Protein AF-A0A662AKB3-F1 (afdb_monomer)

Solvent-accessible surface area (backbone atoms only — not comparable to full-atom values): 11424 Å² total; per-residue (Å²): 111,86,68,54,75,65,57,38,55,78,66,27,50,46,69,86,49,99,86,58,85,18,56,45,68,77,66,63,81,57,60,34,70,68,51,46,52,51,52,52,45,40,73,65,49,49,84,73,51,69,66,62,46,50,43,51,50,48,38,53,50,51,44,63,79,41,45,87,62,63,67,73,83,60,51,44,70,61,51,53,47,42,49,58,39,69,72,48,91,72,77,80,89,70,58,96,44,73,67,52,39,51,52,48,56,54,52,50,63,72,75,35,65,68,57,52,49,48,52,54,51,23,41,47,48,49,51,50,50,54,48,38,51,53,52,49,51,69,69,53,71,60,96,79,65,40,68,64,54,45,57,53,52,50,53,52,48,57,55,53,64,38,65,68,50,44,54,58,62,66,53,90,50,77,90,72,60,51,72,69,57,45,56,52,51,42,50,54,49,50,77,74,74,108

Sequence (194 aa):
MKIDLQTIKELELQKNDMHSMSIFEMMDLTSTPGGKHKLKTLFRKPLQDINTIRETQKAVKFMQENIHQWELPIDSKLTDHLDVYYFSDSNPSIGKNVFARFIESVSYRFIYKDFRSTFLNGTKHVIRFLKLIDKFRKQIFNDGFPELLNGYFLKIDEIHSILELTQALKVKSITKIGNVELLRFDKVFRDTHK

Foldseek 3Di:
DAADPVNCVVQQCDPPDPPDDRPLNVPPPDQEPVSSVVVNVCSRPPDDDPVVVVLVVVQVVVCVVVVVLPDQPDGHVLRVLLVLLVPPPDQLPADPDPVSNVVSVVVCVPPCPPVLCSLLVNLLSVLVNLLSVVVSCVSPDDPPRRPVVVVVVVVNVVVCPPPLSVVSNPDPDSVPDDSSNSVVSSNCCVVPPD

Radius of gyration: 21.09 Å; Cα contacts (8 Å, |Δi|>4): 128; chains: 1; bounding box: 42×44×59 Å

pLDDT: mean 80.74, std 13.09, range [42.75, 97.06]

Structure (mmCIF, N/CA/C/O backbone):
data_AF-A0A662AKB3-F1
#
_entry.id   AF-A0A662AKB3-F1
#
loop_
_atom_site.group_PDB
_atom_site.id
_atom_site.type_symbol
_atom_site.label_atom_id
_atom_site.label_alt_id
_atom_site.label_comp_id
_atom_site.label_asym_id
_atom_site.label_entity_id
_atom_site.label_seq_id
_atom_site.pdbx_PDB_ins_code
_atom_site.Cartn_x
_atom_site.Cartn_y
_atom_site.Cartn_z
_atom_site.occupancy
_atom_site.B_iso_or_equiv
_atom_site.auth_seq_id
_atom_site.auth_comp_id
_atom_site.auth_asym_id
_atom_site.auth_atom_id
_atom_site.pdbx_PDB_model_num
ATOM 1 N N . MET A 1 1 ? -22.538 8.883 13.645 1.00 69.94 1 MET A N 1
ATOM 2 C CA . MET A 1 1 ? -21.908 9.902 14.510 1.00 69.94 1 MET A CA 1
ATOM 3 C C . MET A 1 1 ? -21.358 11.039 13.654 1.00 69.94 1 MET A C 1
ATOM 5 O O . MET A 1 1 ? -20.532 10.784 12.782 1.00 69.94 1 MET A O 1
ATOM 9 N N . LYS A 1 2 ? -21.861 12.264 13.838 1.00 73.88 2 LYS A N 1
ATOM 10 C CA . LYS A 1 2 ? -21.241 13.493 13.317 1.00 73.88 2 LYS A CA 1
ATOM 11 C C . LYS A 1 2 ? -20.545 14.164 14.499 1.00 73.88 2 LYS A C 1
ATOM 13 O O . LYS A 1 2 ? -21.160 14.256 15.552 1.00 73.88 2 LYS A O 1
ATOM 18 N N . ILE A 1 3 ? -19.292 14.566 14.323 1.00 81.69 3 ILE A N 1
ATOM 19 C CA . ILE A 1 3 ? -18.516 15.281 15.338 1.00 81.69 3 ILE A CA 1
ATOM 20 C C . ILE A 1 3 ? -18.375 16.719 14.847 1.00 81.69 3 ILE A C 1
ATOM 22 O O . ILE A 1 3 ? -17.900 16.938 13.730 1.00 81.69 3 ILE A O 1
ATOM 26 N N . ASP A 1 4 ? -18.841 17.684 15.631 1.00 85.56 4 ASP A N 1
ATOM 27 C CA . ASP A 1 4 ? -18.674 19.104 15.330 1.00 85.56 4 ASP A CA 1
ATOM 28 C C . ASP A 1 4 ? -17.281 19.619 15.753 1.00 85.56 4 ASP A C 1
ATOM 30 O O . ASP A 1 4 ? -16.493 18.928 16.404 1.00 85.56 4 ASP A O 1
ATOM 34 N N . LEU A 1 5 ? -16.955 20.848 15.348 1.00 82.88 5 LEU A N 1
ATOM 35 C CA . LEU A 1 5 ? -15.648 21.456 15.615 1.00 82.88 5 LEU A CA 1
ATOM 36 C C . LEU A 1 5 ? -15.394 21.726 17.102 1.00 82.88 5 LEU A C 1
ATOM 38 O O . LEU A 1 5 ? -14.235 21.707 17.512 1.00 82.88 5 LEU A O 1
ATOM 42 N N . GLN A 1 6 ? -16.437 21.987 17.891 1.00 86.81 6 GLN A N 1
ATOM 43 C CA . GLN A 1 6 ? -16.312 22.194 19.330 1.00 86.81 6 GLN A CA 1
ATOM 44 C C . GLN A 1 6 ? -15.949 20.869 20.005 1.00 86.81 6 GLN A C 1
ATOM 46 O O . GLN A 1 6 ? -14.941 20.815 20.700 1.00 86.81 6 GLN A O 1
ATOM 51 N N . THR A 1 7 ? -16.644 19.779 19.673 1.00 85.50 7 THR A N 1
ATOM 52 C CA . THR A 1 7 ? -16.323 18.438 20.181 1.00 85.50 7 THR A CA 1
ATOM 53 C C . THR A 1 7 ? -14.891 18.009 19.817 1.00 85.50 7 THR A C 1
ATOM 55 O O . THR A 1 7 ? -14.182 17.442 20.644 1.00 85.50 7 THR A O 1
ATOM 58 N N . ILE A 1 8 ? -14.416 18.304 18.596 1.00 82.56 8 ILE A N 1
ATOM 59 C CA . ILE A 1 8 ? -13.021 18.016 18.190 1.00 82.56 8 ILE A CA 1
ATOM 60 C C . ILE A 1 8 ? -12.012 18.743 19.082 1.00 82.56 8 ILE A C 1
ATOM 62 O O . ILE A 1 8 ? -10.969 18.168 19.404 1.00 82.56 8 ILE A O 1
ATOM 66 N N . LYS A 1 9 ? -12.306 19.998 19.441 1.00 83.31 9 LYS A N 1
ATOM 67 C CA . LYS A 1 9 ? -11.431 20.815 20.281 1.00 83.31 9 LYS A CA 1
ATOM 68 C C . LYS A 1 9 ? -11.456 20.343 21.729 1.00 83.31 9 LYS A C 1
ATOM 70 O O . LYS A 1 9 ? -10.392 20.114 22.285 1.00 83.31 9 LYS A O 1
ATOM 75 N N . GLU A 1 10 ? -12.643 20.165 22.302 1.00 85.44 10 GLU A N 1
ATOM 76 C CA . GLU A 1 10 ? -12.830 19.776 23.706 1.00 85.44 10 GLU A CA 1
ATOM 77 C C . GLU A 1 10 ? -12.244 18.396 24.021 1.00 85.44 10 GLU A C 1
ATOM 79 O O . GLU A 1 10 ? -11.693 18.195 25.095 1.00 85.44 10 GLU A O 1
ATOM 84 N N . LEU A 1 11 ? -12.318 17.456 23.075 1.00 85.50 11 LEU A N 1
ATOM 85 C CA . LEU A 1 11 ? -11.730 16.122 23.220 1.00 85.50 11 LEU A CA 1
ATOM 86 C C . LEU A 1 11 ? -10.259 16.048 22.780 1.00 85.50 11 LEU A C 1
ATOM 88 O O . LEU A 1 11 ? -9.714 14.950 22.700 1.00 85.50 11 LEU A O 1
ATOM 92 N N . GLU A 1 12 ? -9.641 17.177 22.414 1.00 85.81 12 GLU A N 1
ATOM 93 C CA . GLU A 1 12 ? -8.250 17.253 21.939 1.00 85.81 12 GLU A CA 1
ATOM 94 C C . GLU A 1 12 ? -7.922 16.216 20.844 1.00 85.81 12 GLU A C 1
ATOM 96 O O . GLU A 1 12 ? -6.815 15.675 20.746 1.00 85.81 12 GLU A O 1
ATOM 101 N N . LEU A 1 13 ? -8.902 15.926 19.974 1.00 82.31 13 LEU A N 1
ATOM 102 C CA . LEU A 1 13 ? -8.745 14.945 18.893 1.00 82.31 13 LEU A CA 1
ATOM 103 C C . LEU A 1 13 ? -7.737 15.419 17.846 1.00 82.31 13 LEU A C 1
ATOM 105 O O . LEU A 1 13 ? -7.177 14.614 17.105 1.00 82.31 13 LEU A O 1
ATOM 109 N N . GLN A 1 14 ? -7.537 16.729 17.742 1.00 80.50 14 GLN A N 1
ATOM 110 C CA . GLN A 1 14 ? -6.511 17.358 16.925 1.00 80.50 14 GLN A CA 1
ATOM 111 C C . GLN A 1 14 ? -5.799 18.412 17.762 1.00 80.50 14 GLN A C 1
ATOM 113 O O . GLN A 1 14 ? -6.357 18.949 18.715 1.00 80.50 14 GLN A O 1
ATOM 118 N N . LYS A 1 15 ? -4.557 18.702 17.383 1.00 76.56 15 LYS A N 1
ATOM 119 C CA . LYS A 1 15 ? -3.741 19.702 18.056 1.00 76.56 15 LYS A CA 1
ATOM 120 C C . LYS A 1 15 ? -4.411 21.074 17.986 1.00 76.56 15 LYS A C 1
ATOM 122 O O . LYS A 1 15 ? -4.642 21.587 16.890 1.00 76.56 15 LYS A O 1
ATOM 127 N N . ASN A 1 16 ? -4.714 21.633 19.154 1.00 69.81 16 ASN A N 1
ATOM 128 C CA . ASN A 1 16 ? -5.323 22.955 19.288 1.00 69.81 16 ASN A CA 1
ATOM 129 C C . ASN A 1 16 ? -4.267 24.043 19.532 1.00 69.81 16 ASN A C 1
ATOM 131 O O . ASN A 1 16 ? -4.410 25.131 18.985 1.00 69.81 16 ASN A O 1
ATOM 135 N N . ASP A 1 17 ? -3.181 23.716 20.246 1.00 73.62 17 ASP A N 1
ATOM 136 C CA . ASP A 1 17 ? -2.098 24.640 20.602 1.00 73.62 17 ASP A CA 1
ATOM 137 C C . ASP A 1 17 ? -0.723 24.054 20.254 1.00 73.62 17 ASP A C 1
ATOM 139 O O . ASP A 1 17 ? -0.544 22.839 20.217 1.00 73.62 17 ASP A O 1
ATOM 143 N N . MET A 1 18 ? 0.294 24.897 20.022 1.00 66.31 18 MET A N 1
ATOM 144 C CA . MET A 1 18 ? 1.639 24.428 19.630 1.00 66.31 18 MET A CA 1
ATOM 145 C C . MET A 1 18 ? 2.299 23.494 20.660 1.00 66.31 18 MET A C 1
ATOM 147 O O . MET A 1 18 ? 3.129 22.666 20.271 1.00 66.31 18 MET A O 1
ATOM 151 N N . HIS A 1 19 ? 1.909 23.587 21.934 1.00 70.19 19 HIS A N 1
ATOM 152 C CA . HIS A 1 19 ? 2.547 22.886 23.051 1.00 70.19 19 HIS A CA 1
ATOM 153 C C . HIS A 1 19 ? 1.760 21.688 23.604 1.00 70.19 19 HIS A C 1
ATOM 155 O O . HIS A 1 19 ? 2.333 20.928 24.381 1.00 70.19 19 HIS A O 1
ATOM 161 N N . SER A 1 20 ? 0.498 21.480 23.211 1.00 75.56 20 SER A N 1
ATOM 162 C CA . SER A 1 20 ? -0.288 20.322 23.656 1.00 75.56 20 SER A CA 1
ATOM 163 C C . SER A 1 20 ? -0.136 19.134 22.702 1.00 75.56 20 SER A C 1
ATOM 165 O O . SER A 1 20 ? 0.020 19.302 21.489 1.00 75.56 20 SER A O 1
ATOM 167 N N . MET A 1 21 ? -0.134 17.924 23.269 1.00 81.19 21 MET A N 1
ATOM 168 C CA . MET A 1 21 ? -0.137 16.666 22.524 1.00 81.19 21 MET A CA 1
ATOM 169 C C . MET A 1 21 ? -1.584 16.211 22.353 1.00 81.19 21 MET A C 1
ATOM 171 O O . MET A 1 21 ? -2.292 16.027 23.335 1.00 81.19 21 MET A O 1
ATOM 175 N N . SER A 1 22 ? -2.019 16.031 21.111 1.00 88.44 22 SER A N 1
ATOM 176 C CA . SER A 1 22 ? -3.378 15.563 20.811 1.00 88.44 22 SER A CA 1
ATOM 177 C C . SER A 1 22 ? -3.510 14.041 20.904 1.00 88.44 22 SER A C 1
ATOM 179 O O . SER A 1 22 ? -2.535 13.311 20.707 1.00 88.44 22 SER A O 1
ATOM 181 N N . ILE A 1 23 ? -4.738 13.539 21.089 1.00 89.12 23 ILE A N 1
ATOM 182 C CA . ILE A 1 23 ? -5.021 12.089 21.056 1.00 89.12 23 ILE A CA 1
ATOM 183 C C . ILE A 1 23 ? -4.566 11.486 19.722 1.00 89.12 23 ILE A C 1
ATOM 185 O O . ILE A 1 23 ? -4.020 10.385 19.677 1.00 89.12 23 ILE A O 1
ATOM 189 N N . PHE A 1 24 ? -4.751 12.215 18.619 1.00 91.06 24 PHE A N 1
ATOM 190 C CA . PHE A 1 24 ? -4.273 11.769 17.315 1.00 91.06 24 PHE A CA 1
ATOM 191 C C . PHE A 1 24 ? -2.752 11.580 17.283 1.00 91.06 24 PHE A C 1
ATOM 193 O O . PHE A 1 24 ? -2.293 10.568 16.769 1.00 91.06 24 PHE A O 1
ATOM 200 N N . GLU A 1 25 ? -1.970 12.510 17.838 1.00 89.50 25 GLU A N 1
ATOM 201 C CA . GLU A 1 25 ? -0.504 12.386 17.881 1.00 89.50 25 GLU A CA 1
ATOM 202 C C . GLU A 1 25 ? -0.042 11.220 18.758 1.00 89.50 25 GLU A C 1
ATOM 204 O O . GLU A 1 25 ? 0.941 10.572 18.418 1.00 89.50 25 GLU A O 1
ATOM 209 N N . MET A 1 26 ? -0.765 10.912 19.838 1.00 90.12 26 MET A N 1
ATOM 210 C CA . MET A 1 26 ? -0.488 9.730 20.662 1.00 90.12 26 MET A CA 1
ATOM 211 C C . MET A 1 26 ? -0.776 8.412 19.931 1.00 90.12 26 MET A C 1
ATOM 213 O O . MET A 1 26 ? -0.095 7.418 20.169 1.00 90.12 26 MET A O 1
ATOM 217 N N . MET A 1 27 ? -1.799 8.385 19.071 1.00 91.44 27 MET A N 1
ATOM 218 C CA . MET A 1 27 ? -2.257 7.158 18.405 1.00 91.44 27 MET A CA 1
ATOM 219 C C . MET A 1 27 ? -1.679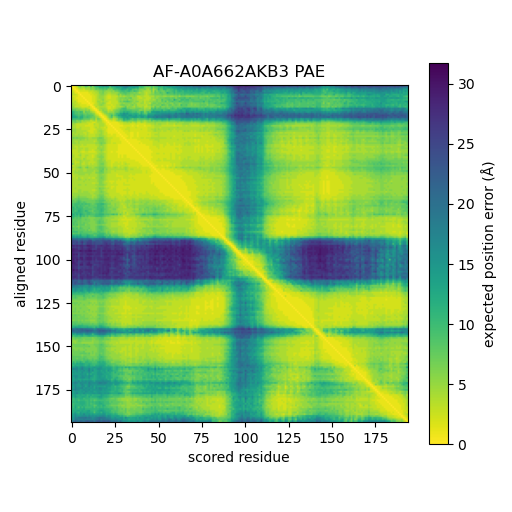 6.952 16.998 1.00 91.44 27 MET A C 1
ATOM 221 O O . MET A 1 27 ? -1.769 5.851 16.454 1.00 91.44 27 MET A O 1
ATOM 225 N N . ASP A 1 28 ? -1.113 7.985 16.375 1.00 92.00 28 ASP A N 1
ATOM 226 C CA . ASP A 1 28 ? -0.551 7.898 15.028 1.00 92.00 28 ASP A CA 1
ATOM 227 C C . ASP A 1 28 ? 0.812 7.194 15.022 1.00 92.00 28 ASP A C 1
ATOM 229 O O . ASP A 1 28 ? 1.867 7.817 15.109 1.00 92.00 28 ASP A O 1
ATOM 233 N N . LEU A 1 29 ? 0.767 5.872 14.860 1.00 90.06 29 LEU A N 1
ATOM 234 C CA . LEU A 1 29 ? 1.932 5.008 14.645 1.00 90.06 29 LEU A CA 1
ATOM 235 C C . LEU A 1 29 ? 2.045 4.549 13.182 1.00 90.06 29 LEU A C 1
ATOM 237 O O . LEU A 1 29 ? 2.583 3.482 12.888 1.00 90.06 29 LEU A O 1
ATOM 241 N N . THR A 1 30 ? 1.474 5.309 12.245 1.00 89.44 30 THR A N 1
ATOM 242 C CA . THR A 1 30 ? 1.416 4.894 10.840 1.00 89.44 30 THR A CA 1
ATOM 243 C C . THR A 1 30 ? 2.761 5.076 10.129 1.00 89.44 30 THR A C 1
ATOM 245 O O . THR A 1 30 ? 3.460 6.068 10.316 1.00 89.44 30 THR A O 1
ATOM 248 N N . SER A 1 31 ? 3.126 4.125 9.263 1.00 86.56 31 SER A N 1
ATOM 249 C CA . SER A 1 31 ? 4.410 4.149 8.535 1.00 86.56 31 SER A CA 1
ATOM 250 C C . SER A 1 31 ? 4.394 5.009 7.266 1.00 86.56 31 SER A C 1
ATOM 252 O O . SER A 1 31 ? 5.446 5.256 6.681 1.00 86.56 31 SER A O 1
ATOM 254 N N . THR A 1 32 ? 3.212 5.439 6.804 1.00 86.12 32 THR A N 1
ATOM 255 C CA . THR A 1 32 ? 3.044 6.139 5.520 1.00 86.12 32 THR A CA 1
ATOM 256 C C . THR A 1 32 ? 2.148 7.377 5.652 1.00 86.12 32 THR A C 1
ATOM 258 O O . THR A 1 32 ? 1.184 7.354 6.427 1.00 86.12 32 THR 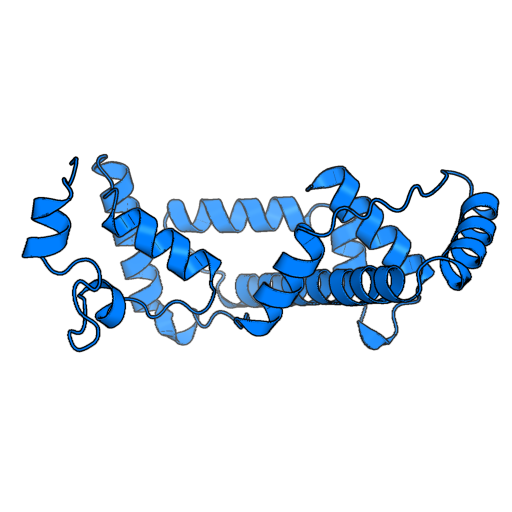A O 1
ATOM 261 N N . PRO A 1 33 ? 2.381 8.442 4.856 1.00 83.75 33 PRO A N 1
ATOM 262 C CA . PRO A 1 33 ? 1.516 9.627 4.832 1.00 83.75 33 PRO A CA 1
ATOM 263 C C . PRO A 1 33 ? 0.052 9.300 4.500 1.00 83.75 33 PRO A C 1
ATOM 265 O O . PRO A 1 33 ? -0.869 9.855 5.106 1.00 83.75 33 PRO A O 1
ATOM 268 N N . GLY A 1 34 ? -0.177 8.354 3.583 1.00 84.12 34 GLY A N 1
ATOM 269 C CA . GLY A 1 34 ? -1.515 7.864 3.245 1.00 84.12 34 GLY A CA 1
ATOM 270 C C . GLY A 1 34 ? -2.210 7.174 4.424 1.00 84.12 34 GLY A C 1
ATOM 271 O O . GLY A 1 34 ? -3.388 7.433 4.682 1.00 84.12 34 GLY A O 1
ATOM 272 N N . GLY A 1 35 ? -1.476 6.361 5.193 1.00 89.06 35 GLY A N 1
ATOM 273 C CA . GLY A 1 35 ? -1.965 5.746 6.430 1.00 89.06 35 GLY A CA 1
ATOM 274 C C . GLY A 1 35 ? -2.372 6.794 7.467 1.00 89.06 35 GLY A C 1
ATOM 275 O O . GLY A 1 35 ? -3.503 6.769 7.957 1.00 89.06 35 GLY A O 1
ATOM 276 N N . LYS A 1 36 ? -1.501 7.780 7.710 1.00 90.00 36 LYS A N 1
ATOM 277 C CA . LYS A 1 36 ? -1.766 8.927 8.592 1.00 90.00 36 LYS A CA 1
ATOM 278 C C . LYS A 1 36 ? -3.027 9.683 8.181 1.00 90.00 36 LYS A C 1
ATOM 280 O O . LYS A 1 36 ? -3.890 9.981 9.008 1.00 90.00 36 LYS A O 1
ATOM 285 N N . HIS A 1 37 ? -3.167 9.978 6.888 1.00 89.06 37 HIS A N 1
ATOM 286 C CA . HIS A 1 37 ? -4.342 10.660 6.346 1.00 89.06 37 HIS A CA 1
ATOM 287 C C . HIS A 1 37 ? -5.627 9.839 6.537 1.00 89.06 37 HIS A C 1
ATOM 289 O O . HIS A 1 37 ? -6.670 10.384 6.922 1.00 89.06 37 HIS A O 1
ATOM 295 N N . LYS A 1 38 ? -5.559 8.520 6.314 1.00 91.12 38 LYS A N 1
ATOM 296 C CA . LYS A 1 38 ? -6.694 7.615 6.519 1.00 91.12 38 LYS A CA 1
ATOM 297 C C . LYS A 1 38 ? -7.101 7.548 7.991 1.00 91.12 38 LYS A C 1
ATOM 299 O O . LYS A 1 38 ? -8.291 7.669 8.281 1.00 91.12 38 LYS A O 1
ATOM 304 N N . LEU A 1 39 ? -6.139 7.436 8.907 1.00 93.31 39 LEU A N 1
ATOM 305 C CA . LEU A 1 39 ? -6.384 7.456 10.351 1.00 93.31 39 LEU A CA 1
ATOM 306 C C . LEU A 1 39 ? -7.016 8.782 10.788 1.00 93.31 39 LEU A C 1
ATOM 308 O O . LEU A 1 39 ? -8.038 8.792 11.468 1.00 93.31 39 LEU A O 1
ATOM 312 N N . LYS A 1 40 ? -6.485 9.912 10.312 1.00 91.00 40 LYS A N 1
ATOM 313 C CA . LYS A 1 40 ? -7.047 11.241 10.597 1.00 91.00 40 LYS A CA 1
ATOM 314 C C . LYS A 1 40 ? -8.491 11.364 10.111 1.00 91.00 40 LYS A C 1
ATOM 316 O O . LYS A 1 40 ? -9.336 11.954 10.784 1.00 91.00 40 LYS A O 1
ATOM 321 N N . THR A 1 41 ? -8.788 10.789 8.949 1.00 91.06 41 THR A N 1
ATOM 322 C CA . THR A 1 41 ? -10.152 10.718 8.416 1.00 91.06 41 THR A CA 1
ATOM 323 C C . THR A 1 41 ? -11.069 9.882 9.308 1.00 91.06 41 THR A C 1
ATOM 325 O O . THR A 1 41 ? -12.198 10.303 9.541 1.00 91.06 41 THR A O 1
ATOM 328 N N . LEU A 1 42 ? -10.596 8.758 9.860 1.00 91.69 42 LEU A N 1
ATOM 329 C CA . LEU A 1 42 ? -11.370 7.937 10.804 1.00 91.69 42 LEU A CA 1
ATOM 330 C C . LEU A 1 42 ? -11.692 8.682 12.106 1.00 91.69 42 LEU A C 1
ATOM 332 O O . LEU A 1 42 ? -12.815 8.588 12.587 1.00 91.69 42 LEU A O 1
ATOM 336 N N . PHE A 1 43 ? -10.760 9.479 12.635 1.00 89.50 43 PHE A N 1
ATOM 337 C CA . PHE A 1 43 ? -11.020 10.339 13.798 1.00 89.50 43 PHE A CA 1
ATOM 338 C C . PHE A 1 43 ? -12.070 11.416 13.511 1.00 89.50 43 PHE A C 1
ATOM 340 O O . PHE A 1 43 ? -12.916 11.710 14.349 1.00 89.50 43 PHE A O 1
ATOM 347 N N . ARG A 1 44 ? -12.025 12.019 12.317 1.00 87.00 44 ARG A N 1
ATOM 348 C CA . ARG A 1 44 ? -12.977 13.065 11.903 1.00 87.00 44 ARG A CA 1
ATOM 349 C C . ARG A 1 44 ? -14.353 12.505 11.561 1.00 87.00 44 ARG A C 1
ATOM 351 O O . ARG A 1 44 ? -15.367 13.165 11.775 1.00 87.00 44 ARG A O 1
ATOM 358 N N . LYS A 1 45 ? -14.385 11.307 10.987 1.00 90.12 45 LYS A N 1
ATOM 359 C CA . LYS A 1 45 ? -15.594 10.621 10.544 1.00 90.12 45 LYS A CA 1
ATOM 360 C C . LYS A 1 45 ? -15.533 9.162 11.003 1.00 90.12 45 LYS A C 1
ATOM 362 O O . LYS A 1 45 ? -15.169 8.294 10.205 1.00 90.12 45 LYS A O 1
ATOM 367 N N . PRO A 1 46 ? -15.905 8.893 12.268 1.00 91.00 46 PRO A N 1
ATOM 368 C CA . PRO A 1 46 ? -15.947 7.535 12.784 1.00 91.00 46 PRO A CA 1
ATOM 369 C C . PRO A 1 46 ? -16.882 6.652 11.962 1.00 91.00 46 PRO A C 1
ATOM 371 O O . PRO A 1 46 ? -17.870 7.121 11.381 1.00 91.00 46 PRO A O 1
ATOM 374 N N . LEU A 1 47 ? -16.575 5.357 11.947 1.00 93.75 47 LEU A N 1
ATOM 375 C CA . LEU A 1 47 ? -17.436 4.343 11.352 1.00 93.75 47 LEU A CA 1
ATOM 376 C C . LEU A 1 47 ? -18.818 4.386 12.020 1.00 93.75 47 LEU A C 1
ATOM 378 O O . LEU A 1 47 ? -18.930 4.586 13.228 1.00 93.75 47 LEU A O 1
ATOM 382 N N . GLN A 1 48 ? -19.873 4.244 11.220 1.00 92.94 48 GLN A N 1
ATOM 383 C CA . GLN A 1 48 ? -21.259 4.345 11.700 1.00 92.94 48 GLN A CA 1
ATOM 384 C C . GLN A 1 48 ? -22.008 3.016 11.637 1.00 92.94 48 GLN A C 1
ATOM 386 O O . GLN A 1 48 ? -22.989 2.838 12.350 1.00 92.94 48 GLN A O 1
ATOM 391 N N . ASP A 1 49 ? -21.547 2.102 10.788 1.00 95.19 49 ASP A N 1
ATOM 392 C CA . ASP A 1 49 ? -22.143 0.789 10.607 1.00 95.19 49 ASP A CA 1
ATOM 393 C C . ASP A 1 49 ? -21.490 -0.237 11.544 1.00 95.19 49 ASP A C 1
ATOM 395 O O . ASP A 1 49 ? -20.263 -0.361 11.599 1.00 95.19 49 ASP A O 1
ATOM 399 N N . ILE A 1 50 ? -22.321 -0.984 12.271 1.00 95.88 50 ILE A N 1
ATOM 400 C CA . ILE A 1 50 ? -21.867 -1.942 13.282 1.00 95.88 50 ILE A CA 1
ATOM 401 C C . ILE A 1 50 ? -21.085 -3.105 12.671 1.00 95.88 50 ILE A C 1
ATOM 403 O O . ILE A 1 50 ? -20.125 -3.577 13.280 1.00 95.88 50 ILE A O 1
ATOM 407 N N . ASN A 1 51 ? -21.451 -3.549 11.468 1.00 95.75 51 ASN A N 1
ATOM 408 C CA . ASN A 1 51 ? -20.751 -4.644 10.804 1.00 95.75 51 ASN A CA 1
ATOM 409 C C . ASN A 1 51 ? -19.347 -4.192 10.395 1.00 95.75 51 ASN A C 1
ATOM 411 O O . ASN A 1 51 ? -18.368 -4.855 10.720 1.00 95.75 51 ASN A O 1
ATOM 415 N N . THR A 1 52 ? -19.232 -2.996 9.818 1.00 94.69 52 THR A N 1
ATOM 416 C CA . THR A 1 52 ? -17.949 -2.379 9.458 1.00 94.69 52 THR A CA 1
ATOM 417 C C . THR A 1 52 ? -17.048 -2.176 10.681 1.00 94.69 52 THR A C 1
ATOM 419 O O . THR A 1 52 ? -15.842 -2.426 10.615 1.00 94.69 52 THR A O 1
ATOM 422 N N . ILE A 1 53 ? -17.614 -1.751 11.819 1.00 95.94 53 ILE A N 1
ATOM 423 C CA . ILE A 1 53 ? -16.875 -1.625 13.086 1.00 95.94 53 ILE A CA 1
ATOM 424 C C . ILE A 1 53 ? -16.347 -2.991 13.533 1.00 95.94 53 ILE A C 1
ATOM 426 O O . ILE A 1 53 ? -15.157 -3.118 13.816 1.00 95.94 53 ILE A O 1
ATOM 430 N N . ARG A 1 54 ? -17.208 -4.015 13.562 1.00 97.06 54 ARG A N 1
ATOM 431 C CA . ARG A 1 54 ? -16.835 -5.372 13.985 1.00 97.06 54 ARG A CA 1
ATOM 432 C C . ARG A 1 54 ? -15.764 -5.978 13.085 1.00 97.06 54 ARG A C 1
ATOM 434 O O . ARG A 1 54 ? -14.804 -6.539 13.602 1.00 97.06 54 ARG A O 1
ATOM 441 N N . GLU A 1 55 ? -15.877 -5.825 11.769 1.00 95.69 55 GLU A N 1
ATOM 442 C CA . GLU A 1 55 ? -14.858 -6.309 10.829 1.00 95.69 55 GLU A CA 1
ATOM 443 C C . GLU A 1 55 ? -13.524 -5.575 10.997 1.00 95.69 55 GLU A C 1
ATOM 445 O O . GLU A 1 55 ? -12.464 -6.201 10.994 1.00 95.69 55 GLU A O 1
ATOM 450 N N . THR A 1 56 ? -13.555 -4.264 11.253 1.00 95.75 56 THR A N 1
ATOM 451 C CA . THR A 1 56 ? -12.339 -3.499 11.570 1.00 95.75 56 THR A CA 1
ATOM 452 C C . THR A 1 56 ? -11.700 -3.985 12.874 1.00 95.75 56 THR A C 1
ATOM 454 O O . THR A 1 56 ? -10.489 -4.183 12.926 1.00 95.75 56 THR A O 1
ATOM 457 N N . GLN A 1 57 ? -12.494 -4.233 13.920 1.00 96.31 57 GLN A N 1
ATOM 458 C CA . GLN A 1 57 ? -12.002 -4.762 15.197 1.00 96.31 57 GLN A CA 1
ATOM 459 C C . GLN A 1 57 ? -11.397 -6.161 15.045 1.00 96.31 57 GLN A C 1
ATOM 461 O O . GLN A 1 57 ? -10.327 -6.417 15.593 1.00 96.31 57 GLN A O 1
ATOM 466 N N . LYS A 1 58 ? -12.040 -7.049 14.275 1.00 96.19 58 LYS A N 1
ATOM 467 C CA . LYS A 1 58 ? -11.492 -8.373 13.948 1.00 96.19 58 LYS A CA 1
ATOM 468 C C . LYS A 1 58 ? -10.160 -8.256 13.213 1.00 96.19 58 LYS A C 1
ATOM 470 O O . LYS A 1 58 ? -9.214 -8.939 13.585 1.00 96.19 58 LYS A O 1
ATOM 475 N N . ALA A 1 59 ? -10.069 -7.371 12.219 1.00 94.81 59 ALA A N 1
ATOM 476 C CA . ALA A 1 59 ? -8.832 -7.113 11.489 1.00 94.81 59 ALA A CA 1
ATOM 477 C C . ALA A 1 59 ? -7.708 -6.628 12.414 1.00 94.81 59 ALA A C 1
ATOM 479 O O . ALA A 1 59 ? -6.620 -7.192 12.388 1.00 94.81 59 ALA A O 1
ATOM 480 N N . VAL A 1 60 ? -7.974 -5.636 13.269 1.00 94.31 60 VAL A N 1
ATOM 481 C CA . VAL A 1 60 ? -6.982 -5.117 14.227 1.00 94.31 60 VAL A CA 1
ATOM 482 C C . VAL A 1 60 ? -6.547 -6.198 15.216 1.00 94.31 60 VAL A C 1
ATOM 484 O O . VAL A 1 60 ? -5.351 -6.371 15.436 1.00 94.31 60 VAL A O 1
ATOM 487 N N . LYS A 1 61 ? -7.494 -6.965 15.771 1.00 95.12 61 LYS A N 1
ATOM 488 C CA . LYS A 1 61 ? -7.191 -8.069 16.690 1.00 95.12 61 LYS A CA 1
ATOM 489 C C . LYS A 1 61 ? -6.312 -9.130 16.023 1.00 95.12 61 LYS A C 1
ATOM 491 O O . LYS A 1 61 ? -5.312 -9.536 16.600 1.00 95.12 61 LYS A O 1
ATOM 496 N N . PHE A 1 62 ? -6.635 -9.507 14.788 1.00 93.56 62 PHE A N 1
ATOM 497 C CA . PHE A 1 62 ? -5.836 -10.452 14.015 1.00 93.56 62 PHE A CA 1
ATOM 498 C C . PHE A 1 62 ? -4.407 -9.940 13.772 1.00 93.56 62 PHE A C 1
ATOM 500 O O . PHE A 1 62 ? -3.451 -10.690 13.957 1.00 93.56 62 PHE A O 1
ATOM 507 N N . MET A 1 63 ? -4.237 -8.661 13.408 1.00 92.00 63 MET A N 1
ATOM 508 C CA . MET A 1 63 ? -2.902 -8.059 13.268 1.00 92.00 63 MET A CA 1
ATOM 509 C C . MET A 1 63 ? -2.134 -8.068 14.589 1.00 92.00 63 MET A C 1
ATOM 511 O O . MET A 1 63 ? -0.939 -8.336 14.593 1.00 92.00 63 MET A O 1
ATOM 515 N N . GLN A 1 64 ? -2.807 -7.788 15.707 1.00 92.00 64 GLN A N 1
ATOM 516 C CA . GLN A 1 64 ? -2.191 -7.778 17.032 1.00 92.00 64 GLN A CA 1
ATOM 517 C C . GLN A 1 64 ? -1.717 -9.177 17.452 1.00 92.00 64 GLN A C 1
ATOM 519 O O . GLN A 1 64 ? -0.613 -9.318 17.969 1.00 92.00 64 GLN A O 1
ATOM 524 N N . GLU A 1 65 ? -2.520 -10.211 17.199 1.00 92.12 65 GLU A N 1
ATOM 525 C CA . GLU A 1 65 ? -2.168 -11.612 17.472 1.00 92.12 65 GLU A CA 1
ATOM 526 C C . GLU A 1 65 ? -1.006 -12.104 16.591 1.00 92.12 65 GLU A C 1
ATOM 528 O O . GLU A 1 65 ? -0.241 -12.972 17.004 1.00 92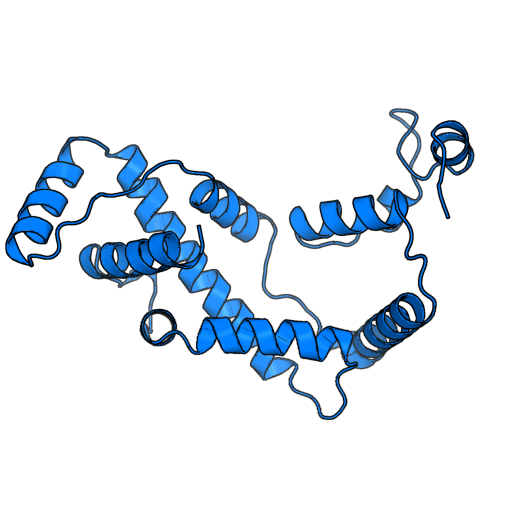.12 65 GLU A O 1
ATOM 533 N N . ASN A 1 66 ? -0.827 -11.506 15.409 1.00 90.44 66 ASN A N 1
ATOM 534 C CA . ASN A 1 66 ? 0.211 -11.856 14.436 1.00 90.44 66 ASN A CA 1
ATOM 535 C C . ASN A 1 66 ? 1.232 -10.721 14.226 1.00 90.44 66 ASN A C 1
ATOM 537 O O . ASN A 1 66 ? 1.811 -10.592 13.145 1.00 90.44 66 ASN A O 1
ATOM 541 N N . ILE A 1 67 ? 1.474 -9.890 15.247 1.00 88.69 67 ILE A N 1
ATOM 542 C CA . ILE A 1 67 ? 2.204 -8.618 15.097 1.00 88.69 67 ILE A CA 1
ATOM 543 C C . ILE A 1 67 ? 3.609 -8.785 14.505 1.00 88.69 67 ILE A C 1
ATOM 545 O O . ILE A 1 67 ? 4.046 -7.963 13.707 1.00 88.69 67 ILE A O 1
ATOM 549 N N . HIS A 1 68 ? 4.292 -9.888 14.825 1.00 87.50 68 HIS A N 1
ATOM 550 C CA . HIS A 1 68 ? 5.629 -10.203 14.310 1.00 87.50 68 HIS A CA 1
ATOM 551 C C . HIS A 1 68 ? 5.660 -10.463 12.799 1.00 87.50 68 HIS A C 1
ATOM 553 O O . HIS A 1 68 ? 6.699 -10.310 12.165 1.00 87.50 68 HIS A O 1
ATOM 559 N N . GLN A 1 69 ? 4.536 -10.880 12.218 1.00 87.62 69 GLN A N 1
ATOM 560 C CA . GLN A 1 69 ? 4.405 -11.062 10.775 1.00 87.62 69 GLN A CA 1
ATOM 561 C C . GLN A 1 69 ? 3.977 -9.762 10.089 1.00 87.62 69 GLN A C 1
ATOM 563 O O . GLN A 1 69 ? 4.221 -9.607 8.897 1.00 87.62 69 GLN A O 1
ATOM 568 N N . TRP A 1 70 ? 3.388 -8.823 10.836 1.00 86.75 70 TRP A N 1
ATOM 569 C CA . TRP A 1 70 ? 2.739 -7.614 10.327 1.00 86.75 70 TRP A CA 1
ATOM 570 C C . TRP A 1 70 ? 3.658 -6.391 10.195 1.00 86.75 70 TRP A C 1
ATOM 572 O O . TRP A 1 70 ? 3.205 -5.246 10.239 1.00 86.75 70 TRP A O 1
ATOM 582 N N . GLU A 1 71 ? 4.955 -6.620 10.003 1.00 86.06 71 GLU A N 1
ATOM 583 C CA . GLU A 1 71 ? 5.921 -5.554 9.748 1.00 86.06 71 GLU A CA 1
ATOM 584 C C . GLU A 1 71 ? 5.873 -5.141 8.270 1.00 86.06 71 GLU A C 1
ATOM 586 O O . GLU A 1 71 ? 6.327 -5.866 7.381 1.00 86.06 71 GLU A O 1
ATOM 591 N N . LEU A 1 72 ? 5.283 -3.975 7.991 1.00 86.75 72 LEU A N 1
ATOM 592 C CA . LEU A 1 72 ? 5.142 -3.476 6.625 1.00 86.75 72 LEU A CA 1
ATOM 593 C C . LEU A 1 72 ? 6.522 -3.095 6.054 1.00 86.75 72 LEU A C 1
ATOM 595 O O . LEU A 1 72 ? 7.165 -2.187 6.579 1.00 86.75 72 LEU A O 1
ATOM 599 N N . PRO A 1 73 ? 6.976 -3.688 4.934 1.00 89.00 73 PRO A N 1
ATOM 600 C CA . PRO A 1 73 ? 8.310 -3.435 4.394 1.00 89.00 73 PRO A CA 1
ATOM 601 C C . PRO A 1 73 ? 8.352 -2.169 3.523 1.00 89.00 73 PRO A C 1
ATOM 603 O O . PRO A 1 73 ? 9.042 -2.136 2.502 1.00 89.00 73 PRO A O 1
ATOM 606 N N . ILE A 1 74 ? 7.569 -1.147 3.873 1.00 89.69 74 ILE A N 1
ATOM 607 C CA . ILE A 1 74 ? 7.426 0.109 3.130 1.00 89.69 74 ILE A CA 1
ATOM 608 C C . ILE A 1 74 ? 7.642 1.265 4.098 1.00 89.69 74 ILE A C 1
ATOM 610 O O . ILE A 1 74 ? 6.955 1.368 5.112 1.00 89.69 74 ILE A O 1
ATOM 614 N N . ASP A 1 75 ? 8.575 2.145 3.747 1.00 85.25 75 ASP A N 1
ATOM 615 C CA . ASP A 1 75 ? 8.872 3.364 4.489 1.00 85.25 75 ASP A CA 1
ATOM 616 C C . ASP A 1 75 ? 8.234 4.601 3.836 1.00 85.25 75 ASP A C 1
ATOM 618 O O . ASP A 1 75 ? 7.785 4.580 2.683 1.00 85.25 75 ASP A O 1
ATOM 622 N N . SER A 1 76 ? 8.214 5.701 4.592 1.00 85.88 76 SER A N 1
ATOM 623 C CA . SER A 1 76 ? 7.693 6.994 4.142 1.00 85.88 76 SER A CA 1
ATOM 624 C C . SER A 1 76 ? 8.410 7.507 2.893 1.00 85.88 76 SER A C 1
ATOM 626 O O . SER A 1 76 ? 7.775 8.007 1.969 1.00 85.88 76 SER A O 1
ATOM 628 N N . LYS A 1 77 ? 9.729 7.309 2.809 1.00 88.62 77 LYS A N 1
ATOM 629 C CA . LYS A 1 77 ? 10.541 7.763 1.677 1.00 88.62 77 LYS A CA 1
ATOM 630 C C . LYS A 1 77 ? 10.134 7.086 0.370 1.00 88.62 77 LYS A C 1
ATOM 632 O O . LYS A 1 77 ? 10.071 7.738 -0.671 1.00 88.62 77 LYS A O 1
ATOM 637 N N . LEU A 1 78 ? 9.879 5.778 0.392 1.00 90.81 78 LEU A N 1
ATOM 638 C CA . LEU A 1 78 ? 9.387 5.065 -0.779 1.00 90.81 78 LEU A CA 1
ATOM 639 C C . LEU A 1 78 ? 8.013 5.596 -1.184 1.00 90.81 78 LEU A C 1
ATOM 641 O O . LEU A 1 78 ? 7.814 5.829 -2.372 1.00 90.81 78 LEU A O 1
ATOM 645 N N . THR A 1 79 ? 7.105 5.833 -0.232 1.00 88.31 79 THR A N 1
ATOM 646 C CA . THR A 1 79 ? 5.792 6.414 -0.549 1.00 88.31 79 THR A CA 1
ATOM 647 C C . THR A 1 79 ? 5.888 7.827 -1.112 1.00 88.31 79 THR A C 1
ATOM 649 O O . THR A 1 79 ? 5.227 8.102 -2.106 1.00 88.31 79 THR A O 1
ATOM 652 N N . ASP A 1 80 ? 6.785 8.673 -0.604 1.00 85.38 80 ASP A N 1
ATOM 653 C CA . ASP A 1 80 ? 6.996 10.025 -1.138 1.00 85.38 80 ASP A CA 1
ATOM 654 C C . ASP A 1 80 ? 7.449 9.977 -2.605 1.00 85.38 80 ASP A C 1
ATOM 656 O O . ASP A 1 80 ? 6.971 10.729 -3.454 1.00 85.38 80 ASP A O 1
ATOM 660 N N . HIS A 1 81 ? 8.349 9.047 -2.943 1.00 87.88 81 HIS A N 1
ATOM 661 C CA . HIS A 1 81 ? 8.774 8.843 -4.327 1.00 87.88 81 HIS A CA 1
ATOM 662 C C . HIS A 1 81 ? 7.641 8.336 -5.233 1.00 87.88 81 HIS A C 1
ATOM 664 O O . HIS A 1 81 ? 7.607 8.695 -6.413 1.00 87.88 81 HIS A O 1
ATOM 670 N N . LEU A 1 82 ? 6.733 7.508 -4.706 1.00 88.31 82 LEU A N 1
ATOM 671 C CA . LEU A 1 82 ? 5.553 7.046 -5.442 1.00 88.31 82 LEU A CA 1
ATOM 672 C C . LEU A 1 82 ? 4.566 8.187 -5.676 1.00 88.31 82 LEU A C 1
ATOM 674 O O . LEU A 1 82 ? 4.086 8.325 -6.797 1.00 88.31 82 LEU A O 1
ATOM 678 N N . ASP A 1 83 ? 4.324 9.029 -4.671 1.00 82.94 83 ASP A N 1
ATOM 679 C CA . ASP A 1 83 ? 3.427 10.180 -4.774 1.00 82.94 83 ASP A CA 1
ATOM 680 C C . ASP A 1 83 ? 3.944 11.179 -5.816 1.00 82.94 83 ASP A C 1
ATOM 682 O O . ASP A 1 83 ? 3.212 11.556 -6.732 1.00 82.94 83 ASP A O 1
ATOM 686 N N . VAL A 1 84 ? 5.233 11.540 -5.758 1.00 82.19 84 VAL A N 1
ATOM 687 C CA . VAL A 1 84 ? 5.867 12.415 -6.763 1.00 82.19 84 VAL A CA 1
ATOM 688 C C . VAL A 1 84 ? 5.698 11.849 -8.173 1.00 82.19 84 VAL A C 1
ATOM 690 O O . VAL A 1 84 ? 5.410 12.582 -9.121 1.00 82.19 84 VAL A O 1
ATOM 693 N N . TYR A 1 85 ? 5.860 10.537 -8.329 1.00 84.75 85 TYR A N 1
ATOM 694 C CA . TYR A 1 85 ? 5.673 9.881 -9.614 1.00 84.75 85 TYR A CA 1
ATOM 695 C C . TYR A 1 85 ? 4.203 9.887 -10.063 1.00 84.75 85 TYR A C 1
ATOM 697 O O . TYR A 1 85 ? 3.927 10.278 -11.198 1.00 84.75 85 TYR A O 1
ATOM 705 N N . TYR A 1 86 ? 3.264 9.520 -9.191 1.00 81.19 86 TYR A N 1
ATOM 706 C CA . TYR A 1 86 ? 1.834 9.440 -9.495 1.00 81.19 86 TYR A CA 1
ATOM 707 C C . TYR A 1 86 ? 1.251 10.808 -9.882 1.00 81.19 86 TYR A C 1
ATOM 709 O O . TYR A 1 86 ? 0.585 10.941 -10.912 1.00 81.19 86 TYR A O 1
ATOM 717 N N . PHE A 1 87 ? 1.588 11.854 -9.124 1.00 76.50 87 PHE A N 1
ATOM 718 C CA . PHE A 1 87 ? 1.108 13.219 -9.361 1.00 76.50 87 PHE A CA 1
ATOM 719 C 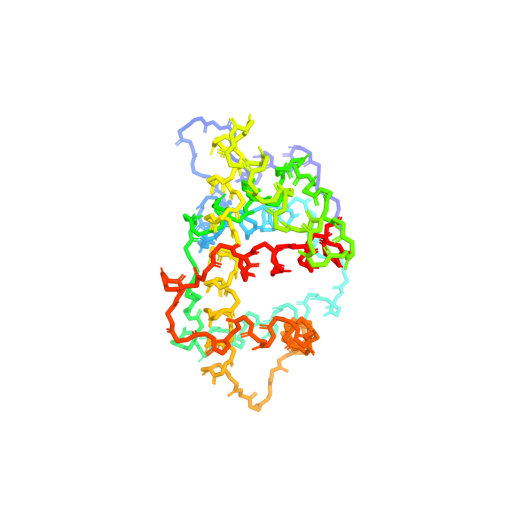C . PHE A 1 87 ? 1.878 13.979 -10.450 1.00 76.50 87 PHE A C 1
ATOM 721 O O . PHE A 1 87 ? 1.502 15.093 -10.798 1.00 76.50 87 PHE A O 1
ATOM 728 N N . SER A 1 88 ? 2.923 13.397 -11.047 1.00 73.88 88 SER A N 1
ATOM 729 C CA . SER A 1 88 ? 3.584 14.020 -12.200 1.00 73.88 88 SER A CA 1
ATOM 730 C C . SER A 1 88 ? 2.691 13.945 -13.454 1.00 73.88 88 SER A C 1
ATOM 732 O O . SER A 1 88 ? 2.348 12.855 -13.928 1.00 73.88 88 SER A O 1
ATOM 734 N N . ASP A 1 89 ? 2.322 15.098 -14.024 1.00 61.56 89 ASP A N 1
ATOM 735 C CA . ASP A 1 89 ? 1.439 15.260 -15.208 1.00 61.56 89 ASP A CA 1
ATOM 736 C C . ASP A 1 89 ? 2.119 15.016 -16.549 1.00 61.56 89 ASP A C 1
ATOM 738 O O . ASP A 1 89 ? 1.899 15.652 -17.576 1.00 61.56 89 ASP A O 1
ATOM 742 N N . SER A 1 90 ? 2.988 14.034 -16.536 1.00 55.44 90 SER A N 1
ATOM 743 C CA . SER A 1 90 ? 3.924 13.832 -17.607 1.00 55.44 90 SER A CA 1
ATOM 744 C C . SER A 1 90 ? 3.576 12.525 -18.300 1.00 55.44 90 SER A C 1
ATOM 746 O O . SER A 1 90 ? 3.994 11.449 -17.887 1.00 55.44 90 SER A O 1
ATOM 748 N N . ASN A 1 91 ? 2.697 12.630 -19.298 1.00 53.50 91 ASN A N 1
ATOM 749 C CA . ASN A 1 91 ? 2.307 11.520 -20.161 1.00 53.50 91 ASN A CA 1
ATOM 750 C C . ASN A 1 91 ? 3.316 11.417 -21.308 1.00 53.50 91 ASN A C 1
ATOM 752 O O . ASN A 1 91 ? 3.292 12.257 -22.213 1.00 53.50 91 ASN A O 1
ATOM 756 N N . PRO A 1 92 ? 4.215 10.419 -21.312 1.00 52.66 92 PRO A N 1
ATOM 757 C CA . PRO A 1 92 ? 5.010 10.158 -22.494 1.00 52.66 92 PRO A CA 1
ATOM 758 C C . PRO A 1 92 ? 4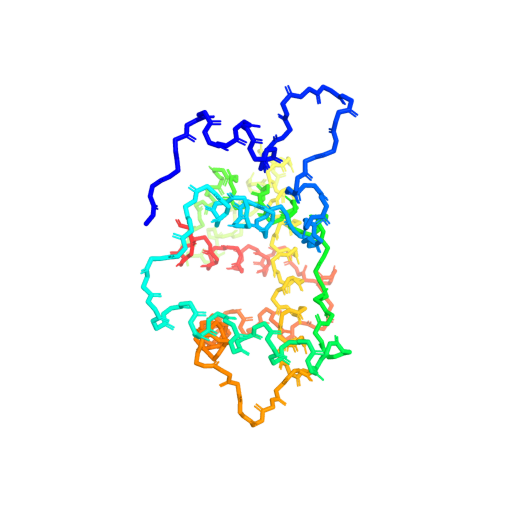.075 9.592 -23.573 1.00 52.66 92 PRO A C 1
ATOM 760 O O . PRO A 1 92 ? 3.607 8.456 -23.483 1.00 52.66 92 PRO A O 1
ATOM 763 N N . SER A 1 93 ? 3.774 10.380 -24.604 1.00 42.75 93 SER A N 1
ATOM 764 C CA . SER A 1 93 ? 3.061 9.893 -25.783 1.00 42.75 93 SER A CA 1
ATOM 765 C C . SER A 1 93 ? 3.993 8.946 -26.537 1.00 42.75 93 SER A C 1
ATOM 767 O O . SER A 1 93 ? 4.865 9.391 -27.275 1.00 42.75 93 SER A O 1
ATOM 769 N N . ILE A 1 94 ? 3.860 7.641 -26.290 1.00 51.25 94 ILE A N 1
ATOM 770 C CA . ILE A 1 94 ? 4.680 6.614 -26.941 1.00 51.25 94 ILE A CA 1
ATOM 771 C C . ILE A 1 94 ? 3.884 6.020 -28.102 1.00 51.25 94 ILE A C 1
ATOM 773 O O . ILE A 1 94 ? 2.872 5.340 -27.874 1.00 51.25 94 ILE A O 1
ATOM 777 N N . GLY A 1 95 ? 4.356 6.226 -29.331 1.00 44.09 95 GLY A N 1
ATOM 778 C CA . GLY A 1 95 ? 3.781 5.645 -30.541 1.00 44.09 95 GLY A CA 1
ATOM 779 C C . GLY A 1 95 ? 3.773 4.108 -30.518 1.00 44.09 95 GLY A C 1
ATOM 780 O O . GLY A 1 95 ? 4.620 3.457 -29.905 1.00 44.09 95 GLY A O 1
ATOM 781 N N . LYS A 1 96 ? 2.802 3.482 -31.199 1.00 45.41 96 LYS A N 1
ATOM 782 C CA . LYS A 1 96 ? 2.657 2.007 -31.248 1.00 45.41 96 LYS A CA 1
ATOM 783 C C . LYS A 1 96 ? 3.787 1.300 -32.022 1.00 45.41 96 LYS A C 1
ATOM 785 O O . LYS A 1 96 ? 3.948 0.092 -31.890 1.00 45.41 96 LYS A O 1
ATOM 790 N N . ASN A 1 97 ? 4.570 2.033 -32.815 1.00 55.09 97 ASN A N 1
ATOM 791 C CA . ASN A 1 97 ? 5.543 1.478 -33.756 1.00 55.09 97 ASN A CA 1
ATOM 792 C C . ASN A 1 97 ? 6.969 1.453 -33.170 1.00 55.09 97 ASN A C 1
ATOM 794 O O . ASN A 1 97 ? 7.430 2.456 -32.636 1.00 55.09 97 ASN A O 1
ATOM 798 N N . VAL A 1 98 ? 7.692 0.334 -33.282 1.00 50.28 98 VAL A N 1
ATOM 799 C CA . VAL A 1 98 ? 9.013 0.119 -32.643 1.00 50.28 98 VAL A CA 1
ATOM 800 C C . VAL A 1 98 ? 10.049 1.165 -33.075 1.00 50.28 98 VAL A C 1
ATOM 802 O O . VAL A 1 98 ? 10.810 1.660 -32.246 1.00 50.28 98 VAL A O 1
ATOM 805 N N . PHE A 1 99 ? 10.031 1.565 -34.348 1.00 49.34 99 PHE A N 1
ATOM 806 C CA . PHE A 1 99 ? 10.904 2.621 -34.870 1.00 49.34 99 PHE A CA 1
ATOM 807 C C . PHE A 1 99 ? 10.532 4.015 -34.349 1.00 49.34 99 PHE A C 1
ATOM 809 O O . PHE A 1 99 ? 11.417 4.789 -33.986 1.00 49.34 99 PHE A O 1
ATOM 816 N N . ALA A 1 100 ? 9.234 4.313 -34.233 1.00 55.44 100 ALA A N 1
ATOM 817 C CA . ALA A 1 100 ? 8.762 5.551 -33.616 1.00 55.44 100 ALA A CA 1
ATOM 818 C C . ALA A 1 100 ? 9.176 5.619 -32.138 1.00 55.44 100 ALA A C 1
ATOM 820 O O . ALA A 1 100 ? 9.665 6.651 -31.704 1.00 55.44 100 ALA A O 1
ATOM 821 N N . ARG A 1 101 ? 9.123 4.497 -31.401 1.00 57.72 101 ARG A N 1
ATOM 822 C CA . ARG A 1 101 ? 9.596 4.406 -30.005 1.00 57.72 101 ARG A CA 1
ATOM 823 C C . ARG A 1 101 ? 11.092 4.674 -29.873 1.00 57.72 101 ARG A C 1
ATOM 825 O O . ARG A 1 101 ? 11.510 5.299 -28.904 1.00 57.72 101 ARG A O 1
ATOM 832 N N . PHE A 1 102 ? 11.903 4.203 -30.821 1.00 52.88 102 PHE A N 1
ATOM 833 C CA . PHE A 1 102 ? 13.341 4.469 -30.822 1.00 52.88 102 PHE A CA 1
ATOM 834 C C . PHE A 1 102 ? 13.625 5.956 -31.066 1.00 52.88 102 PHE A C 1
ATOM 836 O O . PHE A 1 102 ? 14.329 6.570 -30.267 1.00 52.88 102 PHE A O 1
ATOM 843 N N . ILE A 1 103 ? 13.011 6.554 -32.092 1.00 55.38 103 ILE A N 1
ATOM 844 C CA . ILE A 1 103 ? 13.161 7.984 -32.400 1.00 55.38 103 ILE A CA 1
ATOM 845 C C . ILE A 1 103 ? 12.625 8.850 -31.253 1.00 55.38 103 ILE A C 1
ATOM 847 O O . ILE A 1 103 ? 13.360 9.693 -30.756 1.00 55.38 103 ILE A O 1
ATOM 851 N N . GLU A 1 104 ? 11.424 8.577 -30.736 1.00 56.09 104 GLU A N 1
ATOM 852 C CA . GLU A 1 104 ? 10.856 9.262 -29.567 1.00 56.09 104 GLU A CA 1
ATOM 853 C C . GLU A 1 104 ? 11.772 9.125 -28.346 1.00 56.09 104 GLU A C 1
ATOM 855 O O . GLU A 1 104 ? 12.058 10.119 -27.688 1.00 56.09 104 GLU A O 1
ATOM 860 N N . SER A 1 105 ? 12.319 7.936 -28.061 1.00 51.66 105 SER A N 1
ATOM 861 C CA . SER A 1 105 ? 13.246 7.744 -26.934 1.00 51.66 105 SER A CA 1
ATOM 862 C C . SER A 1 105 ? 14.548 8.542 -27.073 1.00 51.66 105 SER A C 1
ATOM 864 O O . SER A 1 105 ? 15.136 8.940 -26.063 1.00 51.66 105 SER A O 1
ATOM 866 N N . VAL A 1 106 ? 14.986 8.807 -28.308 1.00 53.97 106 VAL A N 1
ATOM 867 C CA . VAL A 1 106 ? 16.132 9.669 -28.614 1.00 53.97 106 VAL A CA 1
ATOM 868 C C . VAL A 1 106 ? 15.732 11.143 -28.502 1.00 53.97 106 VAL A C 1
ATOM 870 O O . VAL A 1 106 ? 16.460 11.901 -27.874 1.00 53.97 106 VAL A O 1
ATOM 873 N N . SER A 1 107 ? 14.564 11.554 -28.994 1.00 52.88 107 SER A N 1
ATOM 874 C CA . SER A 1 107 ? 14.056 12.931 -28.885 1.00 52.88 107 SER A CA 1
ATOM 875 C C . SER A 1 107 ? 13.781 13.340 -27.429 1.00 52.88 107 SER A C 1
ATOM 877 O O . SER A 1 107 ? 14.235 14.391 -26.973 1.00 52.88 107 SER A O 1
ATOM 879 N N . TYR A 1 108 ? 13.151 12.464 -26.640 1.00 51.34 108 TYR A N 1
ATOM 880 C CA . TYR A 1 108 ? 12.951 12.633 -25.194 1.00 51.34 108 TYR A CA 1
ATOM 881 C C . TYR A 1 108 ? 14.274 12.693 -24.414 1.00 51.34 108 TYR A C 1
ATOM 883 O O . TYR A 1 108 ? 14.327 13.278 -23.330 1.00 51.34 108 TYR A O 1
ATOM 891 N N . ARG A 1 109 ? 15.363 12.129 -24.959 1.00 49.97 109 ARG A N 1
ATOM 892 C CA . ARG A 1 109 ? 16.711 12.187 -24.368 1.00 49.97 109 ARG A CA 1
ATOM 893 C C . ARG A 1 109 ? 17.258 13.614 -24.298 1.00 49.97 109 ARG A C 1
ATOM 895 O O . ARG A 1 109 ? 18.064 13.879 -23.407 1.00 49.97 109 ARG A O 1
ATOM 902 N N . PHE A 1 110 ? 16.839 14.486 -25.217 1.00 50.09 110 PHE A N 1
ATOM 903 C CA . PHE A 1 110 ? 17.366 15.844 -25.368 1.00 50.09 110 PHE A CA 1
ATOM 904 C C . PHE A 1 110 ? 16.437 16.935 -24.817 1.00 50.09 110 PHE A C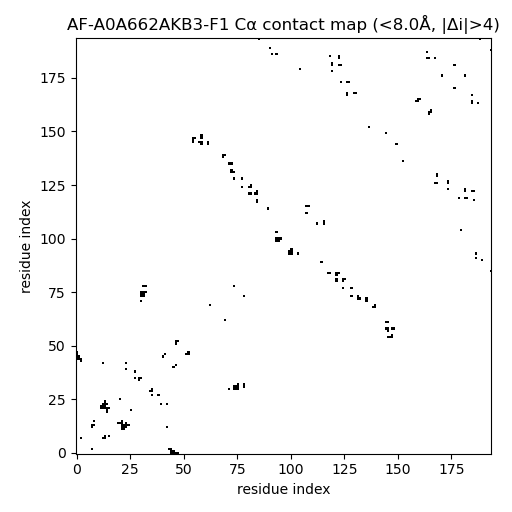 1
ATOM 906 O O . PHE A 1 110 ? 16.944 17.942 -24.336 1.00 50.09 110 PHE A O 1
ATOM 913 N N . ILE A 1 111 ? 15.112 16.742 -24.833 1.00 50.88 111 ILE A N 1
ATOM 914 C CA . ILE A 1 111 ? 14.156 17.828 -24.534 1.00 50.88 111 ILE A CA 1
ATOM 915 C C . ILE A 1 111 ? 13.759 17.897 -23.042 1.00 50.88 111 ILE A C 1
ATOM 917 O O . ILE A 1 111 ? 13.504 18.986 -22.541 1.00 50.88 111 ILE A O 1
ATOM 921 N N . TYR A 1 112 ? 13.774 16.788 -22.284 1.00 57.09 112 TYR A N 1
ATOM 922 C CA . TYR A 1 112 ? 13.299 16.791 -20.887 1.00 57.09 112 TYR A CA 1
ATOM 923 C C . TYR A 1 112 ? 14.144 15.926 -19.935 1.00 57.09 112 TYR A C 1
ATOM 925 O O . TYR A 1 112 ? 13.733 14.853 -19.484 1.00 57.09 112 TYR A O 1
ATOM 933 N N . LYS A 1 113 ? 15.354 16.389 -19.609 1.00 59.66 113 LYS A N 1
ATOM 934 C CA . LYS A 1 113 ? 16.302 15.668 -18.737 1.00 59.66 113 LYS A CA 1
ATOM 935 C C . LYS A 1 113 ? 15.737 15.395 -17.331 1.00 59.66 113 LYS A C 1
ATOM 937 O O . LYS A 1 113 ? 15.883 14.278 -16.831 1.00 59.66 113 LYS A O 1
ATOM 942 N N . ASP A 1 114 ? 15.039 16.371 -16.750 1.00 58.97 114 ASP A N 1
ATOM 943 C CA . ASP A 1 114 ? 14.437 16.260 -15.413 1.00 58.97 114 ASP A CA 1
ATOM 944 C C . ASP A 1 114 ? 13.223 15.330 -15.413 1.00 58.97 114 ASP A C 1
ATOM 946 O O . ASP A 1 114 ? 13.116 14.436 -14.575 1.00 58.97 114 ASP A O 1
ATOM 950 N N . PHE A 1 115 ? 12.369 15.441 -16.434 1.00 63.22 115 PHE A N 1
ATOM 951 C CA . PHE A 1 115 ? 11.221 14.552 -16.608 1.00 63.22 115 PHE A CA 1
ATOM 952 C C . PHE A 1 115 ? 11.649 13.085 -16.748 1.00 63.22 115 PHE A C 1
ATOM 954 O O . PHE A 1 115 ? 11.113 12.206 -16.074 1.00 63.22 115 PHE A O 1
ATOM 961 N N . ARG A 1 116 ? 12.667 12.811 -17.574 1.00 68.25 116 ARG A N 1
ATOM 962 C CA . ARG A 1 116 ? 13.190 11.455 -17.768 1.00 68.25 116 ARG A CA 1
ATOM 963 C C . ARG A 1 116 ? 13.689 10.847 -16.457 1.00 68.25 116 ARG A C 1
ATOM 965 O O . ARG A 1 116 ? 13.492 9.656 -16.233 1.00 68.25 116 ARG A O 1
ATOM 972 N N . SER A 1 117 ? 14.333 11.642 -15.603 1.00 70.94 117 SER A N 1
ATOM 973 C CA . SER A 1 117 ? 14.789 11.189 -14.286 1.00 70.94 117 SER A CA 1
ATOM 974 C C . SER A 1 117 ? 13.609 10.814 -13.386 1.00 70.94 117 SER A C 1
ATOM 976 O O . SER A 1 117 ? 13.588 9.712 -12.837 1.00 70.94 117 SER A O 1
ATOM 978 N N . THR A 1 11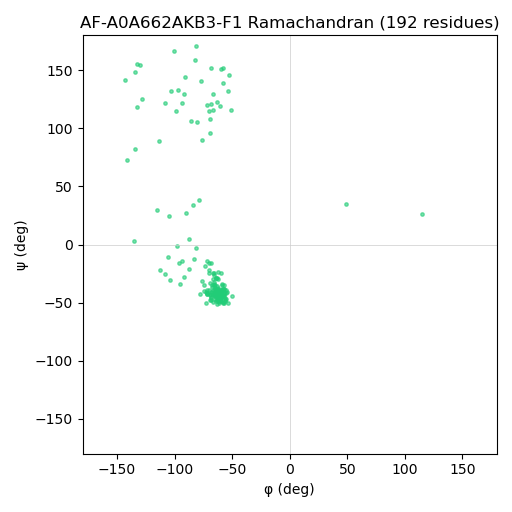8 ? 12.594 11.680 -13.301 1.00 73.19 118 THR A N 1
ATOM 979 C CA . THR A 1 118 ? 11.376 11.452 -12.505 1.00 73.19 118 THR A CA 1
ATOM 980 C C . THR A 1 118 ? 10.630 10.200 -12.955 1.00 73.19 118 THR A C 1
ATOM 982 O O . THR A 1 118 ? 10.291 9.352 -12.135 1.00 73.19 118 THR A O 1
ATOM 985 N N . PHE A 1 119 ? 10.453 10.029 -14.263 1.00 78.94 119 PHE A N 1
ATOM 986 C CA . PHE A 1 119 ? 9.832 8.853 -14.863 1.00 78.94 119 PHE A CA 1
ATOM 987 C C . PHE A 1 119 ? 10.637 7.565 -14.589 1.00 78.94 119 PHE A C 1
ATOM 989 O O . PHE A 1 119 ? 10.086 6.567 -14.120 1.00 78.94 119 PHE A O 1
ATOM 996 N N . LEU A 1 120 ? 11.953 7.567 -14.858 1.00 83.25 120 LEU A N 1
ATOM 997 C CA . LEU A 1 120 ? 12.771 6.349 -14.788 1.00 83.25 120 LEU A CA 1
ATOM 998 C C . LEU A 1 120 ? 12.912 5.889 -13.341 1.00 83.25 120 LEU A C 1
ATOM 1000 O O . LEU A 1 120 ? 12.811 4.697 -13.052 1.00 83.25 120 LEU A O 1
ATOM 1004 N N . ASN A 1 121 ? 13.159 6.833 -12.436 1.00 87.25 121 ASN A N 1
ATOM 1005 C CA . ASN A 1 121 ? 13.284 6.537 -11.020 1.00 87.25 121 ASN A CA 1
ATOM 1006 C C . ASN A 1 121 ? 11.920 6.198 -10.421 1.00 87.25 121 ASN A C 1
ATOM 1008 O O . ASN A 1 121 ? 11.819 5.196 -9.720 1.00 87.25 121 ASN A O 1
ATOM 1012 N N . GLY A 1 122 ? 10.864 6.937 -10.765 1.00 87.69 122 GLY A N 1
ATOM 1013 C CA . GLY A 1 122 ? 9.499 6.647 -10.330 1.00 87.69 122 GLY A CA 1
ATOM 1014 C C . GLY A 1 122 ? 9.053 5.236 -10.707 1.00 87.69 122 GLY A C 1
ATOM 1015 O O . GLY A 1 122 ? 8.670 4.463 -9.835 1.00 87.69 122 GLY A O 1
ATOM 1016 N N . THR A 1 123 ? 9.261 4.826 -11.962 1.00 87.62 123 THR A N 1
ATOM 1017 C CA . THR A 1 123 ? 8.976 3.450 -12.411 1.00 87.62 123 THR A CA 1
ATOM 1018 C C . THR A 1 123 ? 9.746 2.413 -11.590 1.00 87.62 123 THR A C 1
ATOM 1020 O O . THR A 1 123 ? 9.189 1.400 -11.169 1.00 87.62 123 THR A O 1
ATOM 1023 N N . LYS A 1 124 ? 11.032 2.657 -11.299 1.00 90.62 124 LYS A N 1
ATOM 1024 C CA . LYS A 1 124 ? 11.827 1.770 -10.430 1.00 90.62 124 LYS A CA 1
ATOM 1025 C C . LYS A 1 124 ? 11.268 1.705 -9.008 1.00 90.62 124 LYS A C 1
ATOM 1027 O O . LYS A 1 124 ? 11.272 0.623 -8.421 1.00 90.62 124 LYS A O 1
ATOM 1032 N N . HIS A 1 125 ? 10.798 2.825 -8.459 1.00 91.62 125 HIS A N 1
ATOM 1033 C CA . HIS A 1 125 ? 10.159 2.876 -7.145 1.00 91.62 125 HIS A CA 1
ATOM 1034 C C . HIS A 1 125 ? 8.844 2.096 -7.128 1.00 91.62 125 HIS A C 1
ATOM 1036 O O . HIS A 1 125 ? 8.641 1.318 -6.199 1.00 91.62 125 HIS A O 1
ATOM 1042 N N . VAL A 1 126 ? 8.021 2.190 -8.177 1.00 89.62 126 VAL A N 1
ATOM 1043 C CA . VAL A 1 126 ? 6.799 1.380 -8.316 1.00 89.62 126 VAL A CA 1
ATOM 1044 C C . VAL A 1 126 ? 7.132 -0.111 -8.369 1.00 89.62 126 VAL A C 1
ATOM 1046 O O . VAL A 1 126 ? 6.582 -0.894 -7.600 1.00 89.62 126 VAL A O 1
ATOM 1049 N N . ILE A 1 127 ? 8.097 -0.523 -9.198 1.00 89.94 127 ILE A N 1
ATOM 1050 C CA . ILE A 1 127 ? 8.522 -1.933 -9.270 1.00 89.94 127 ILE A CA 1
ATOM 1051 C C . ILE A 1 127 ? 9.046 -2.416 -7.911 1.00 89.94 127 ILE A C 1
ATOM 1053 O O . ILE A 1 127 ? 8.753 -3.536 -7.488 1.00 89.94 127 ILE A O 1
ATOM 1057 N N . ARG A 1 128 ? 9.828 -1.583 -7.211 1.00 92.69 128 ARG A N 1
ATOM 1058 C CA . ARG A 1 128 ? 10.315 -1.889 -5.861 1.00 92.69 128 ARG A CA 1
ATOM 1059 C C . ARG A 1 128 ? 9.153 -2.059 -4.884 1.00 92.69 128 ARG A C 1
ATOM 1061 O O . ARG A 1 128 ? 9.155 -3.035 -4.143 1.00 92.69 128 ARG A O 1
ATOM 1068 N N . PHE A 1 129 ? 8.184 -1.149 -4.899 1.00 91.94 129 PHE A N 1
ATOM 1069 C CA . PHE A 1 129 ? 6.995 -1.201 -4.053 1.00 91.94 129 PHE A CA 1
ATOM 1070 C C . PHE A 1 129 ? 6.199 -2.489 -4.275 1.00 91.94 129 PHE A C 1
ATOM 1072 O O . PHE A 1 129 ? 5.953 -3.217 -3.317 1.00 91.94 129 PHE A O 1
ATOM 1079 N N . LEU A 1 130 ? 5.902 -2.837 -5.530 1.00 89.69 130 LEU A N 1
ATOM 1080 C CA . LEU A 1 130 ? 5.170 -4.065 -5.853 1.00 89.69 130 LEU A CA 1
ATOM 1081 C C . LEU A 1 130 ? 5.904 -5.322 -5.371 1.00 89.69 130 LEU A C 1
ATOM 1083 O O . LEU A 1 130 ? 5.284 -6.225 -4.823 1.00 89.69 130 LEU A O 1
ATOM 1087 N N . LYS A 1 131 ? 7.235 -5.378 -5.503 1.00 90.69 131 LYS A N 1
ATOM 1088 C CA . LYS A 1 131 ? 8.025 -6.504 -4.974 1.00 90.69 131 LYS A CA 1
ATOM 1089 C C . LYS A 1 131 ? 7.972 -6.612 -3.456 1.00 90.69 131 LYS A C 1
ATOM 1091 O O . LYS A 1 131 ? 7.954 -7.721 -2.930 1.00 90.69 131 LYS A O 1
ATOM 1096 N N . LEU A 1 132 ? 8.001 -5.478 -2.759 1.00 92.19 132 LEU A N 1
ATOM 1097 C CA . LEU A 1 132 ? 7.925 -5.443 -1.299 1.00 92.19 132 LEU A CA 1
ATOM 1098 C C . LEU A 1 132 ? 6.543 -5.901 -0.824 1.00 92.19 132 LEU A C 1
ATOM 1100 O O . LEU A 1 132 ? 6.473 -6.732 0.077 1.00 92.19 132 LEU A O 1
ATOM 1104 N N . ILE A 1 133 ? 5.474 -5.450 -1.485 1.00 90.38 133 ILE A N 1
ATOM 1105 C CA . ILE A 1 133 ? 4.102 -5.906 -1.231 1.00 90.38 133 ILE A CA 1
ATOM 1106 C C . ILE A 1 133 ? 3.932 -7.399 -1.536 1.00 90.38 133 ILE A C 1
ATOM 1108 O O . ILE A 1 133 ? 3.370 -8.118 -0.717 1.00 90.38 133 ILE A O 1
ATOM 1112 N N . ASP A 1 134 ? 4.455 -7.897 -2.660 1.00 88.44 134 ASP A N 1
ATOM 1113 C CA . ASP A 1 134 ? 4.398 -9.326 -3.000 1.00 88.44 134 ASP A CA 1
ATOM 1114 C C . ASP A 1 134 ? 5.108 -10.191 -1.955 1.00 88.44 134 ASP A C 1
ATOM 1116 O O . ASP A 1 134 ? 4.586 -11.219 -1.519 1.00 88.44 134 ASP A O 1
ATOM 1120 N N . LYS A 1 135 ? 6.289 -9.750 -1.509 1.00 89.69 135 LYS A N 1
ATOM 1121 C CA . LYS A 1 135 ? 7.037 -10.427 -0.449 1.00 89.69 135 LYS A CA 1
ATOM 1122 C C . LYS A 1 135 ? 6.267 -10.410 0.874 1.00 89.69 135 LYS A C 1
ATOM 1124 O O . LYS A 1 135 ? 6.153 -11.455 1.506 1.00 89.69 135 LYS A O 1
ATOM 1129 N N . PHE A 1 136 ? 5.732 -9.253 1.265 1.00 90.25 136 PHE A N 1
ATOM 1130 C CA . PHE A 1 136 ? 4.927 -9.084 2.477 1.00 90.25 136 PHE A CA 1
ATOM 1131 C C . PHE A 1 136 ? 3.707 -10.005 2.476 1.00 90.25 136 PHE A C 1
ATOM 1133 O O . PHE A 1 136 ? 3.510 -10.771 3.413 1.00 90.25 136 PHE A O 1
ATOM 1140 N N . ARG A 1 137 ? 2.944 -10.009 1.378 1.00 87.88 137 ARG A N 1
ATOM 1141 C CA . ARG A 1 137 ? 1.790 -10.894 1.190 1.00 87.88 137 ARG A CA 1
ATOM 1142 C C . ARG A 1 137 ? 2.169 -12.359 1.403 1.00 87.88 137 ARG A C 1
ATOM 1144 O O . ARG A 1 137 ? 1.496 -13.061 2.149 1.00 87.88 137 ARG A O 1
ATOM 1151 N N . LYS A 1 138 ? 3.242 -12.824 0.756 1.00 87.25 138 LYS A N 1
ATOM 1152 C CA . LYS A 1 138 ? 3.699 -14.221 0.854 1.00 87.25 138 LYS A CA 1
ATOM 1153 C C . LYS A 1 138 ? 4.154 -14.609 2.260 1.00 87.25 138 LYS A C 1
ATOM 1155 O O . LYS A 1 138 ? 4.063 -15.777 2.609 1.00 87.25 138 LYS A O 1
ATOM 1160 N N . GLN A 1 139 ? 4.648 -13.652 3.042 1.00 88.19 139 GLN A N 1
ATOM 1161 C CA . GLN A 1 139 ? 5.060 -13.868 4.430 1.00 88.19 139 GLN A CA 1
ATOM 1162 C C . GLN A 1 139 ? 3.868 -13.962 5.390 1.00 88.19 139 GLN A C 1
ATOM 1164 O O . GLN A 1 139 ? 3.951 -14.659 6.394 1.00 88.19 139 GLN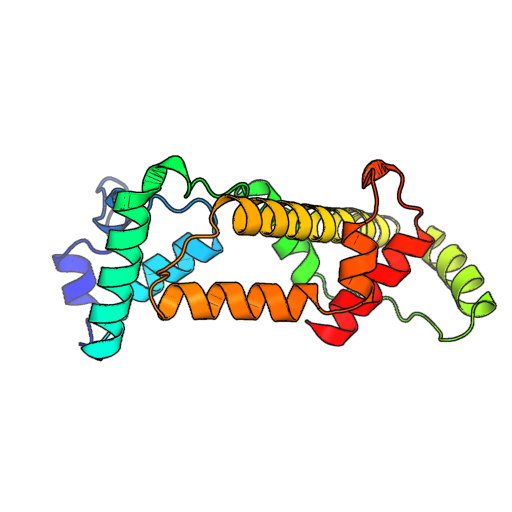 A O 1
ATOM 1169 N N . ILE A 1 140 ? 2.784 -13.252 5.087 1.00 84.62 140 ILE A N 1
ATOM 1170 C CA . ILE A 1 140 ? 1.627 -13.095 5.973 1.00 84.62 140 ILE A CA 1
ATOM 1171 C C . ILE A 1 140 ? 0.526 -14.122 5.718 1.00 84.62 140 ILE A C 1
ATOM 1173 O O . ILE A 1 140 ? -0.366 -14.265 6.549 1.00 84.62 140 ILE A O 1
ATOM 1177 N N . PHE A 1 141 ? 0.572 -14.835 4.590 1.00 72.00 141 PHE A N 1
ATOM 1178 C CA . PHE A 1 141 ? -0.473 -15.777 4.203 1.00 72.00 141 PHE A CA 1
ATOM 1179 C C . PHE A 1 141 ? -0.797 -16.768 5.333 1.00 72.00 141 PHE A C 1
ATOM 1181 O O . PHE A 1 141 ? 0.053 -17.561 5.738 1.00 72.00 141 PHE A O 1
ATOM 1188 N N . ASN A 1 142 ? -2.031 -16.697 5.829 1.00 73.00 142 ASN A N 1
ATOM 1189 C CA . ASN A 1 142 ? -2.524 -17.497 6.939 1.00 73.00 142 ASN A CA 1
ATOM 1190 C C . ASN A 1 142 ? -3.989 -17.873 6.680 1.00 73.00 142 ASN A C 1
ATOM 1192 O O . ASN A 1 142 ? -4.765 -17.061 6.164 1.00 73.00 142 ASN A O 1
ATOM 1196 N N . ASP A 1 143 ? -4.364 -19.096 7.047 1.00 66.88 143 ASP A N 1
ATOM 1197 C CA . ASP A 1 143 ? -5.744 -19.556 6.979 1.00 66.88 143 ASP A CA 1
ATOM 1198 C C . ASP A 1 143 ? -6.554 -18.816 8.056 1.00 66.88 143 ASP A C 1
ATOM 1200 O O . ASP A 1 143 ? -6.312 -18.962 9.252 1.00 66.88 143 ASP A O 1
ATOM 1204 N N . GLY A 1 144 ? -7.509 -17.982 7.634 1.00 81.38 144 GLY A N 1
ATOM 1205 C CA . GLY A 1 144 ? -8.398 -17.257 8.552 1.00 81.38 144 GLY A CA 1
ATOM 1206 C C . GLY A 1 144 ? -8.268 -15.734 8.560 1.00 81.38 144 GLY A C 1
ATOM 1207 O O . GLY A 1 144 ? -8.607 -15.112 9.568 1.00 81.38 144 GLY A O 1
ATOM 1208 N N . PHE A 1 145 ? -7.823 -15.105 7.463 1.00 88.69 145 PHE A N 1
ATOM 1209 C CA . PHE A 1 145 ? -7.918 -13.647 7.357 1.00 88.69 145 PHE A CA 1
ATOM 1210 C C . PHE A 1 145 ? -9.353 -13.155 7.598 1.00 88.69 145 PHE A C 1
ATOM 1212 O O . PHE A 1 145 ? -10.286 -13.639 6.951 1.00 88.69 145 PHE A O 1
ATOM 1219 N N . PRO A 1 146 ? -9.534 -12.129 8.449 1.00 93.25 146 PRO A N 1
ATOM 1220 C CA . PRO A 1 146 ? -10.769 -11.362 8.492 1.00 93.25 146 PRO A CA 1
ATOM 1221 C C . PRO A 1 146 ? -11.141 -10.844 7.100 1.00 93.25 146 PRO A C 1
ATOM 1223 O O . PRO A 1 146 ? -10.262 -10.470 6.316 1.00 93.25 146 PRO A O 1
ATOM 1226 N N . GLU A 1 147 ? -12.440 -10.770 6.811 1.00 92.50 147 GLU A N 1
ATOM 1227 C CA . GLU A 1 147 ? -12.969 -10.438 5.481 1.00 92.50 147 GLU A CA 1
ATOM 1228 C C . GLU A 1 147 ? -12.400 -9.115 4.950 1.00 92.50 147 GLU A C 1
ATOM 1230 O O . GLU A 1 147 ? -11.983 -9.021 3.794 1.00 92.50 147 GLU A O 1
ATOM 1235 N N . LEU A 1 148 ? -12.277 -8.118 5.833 1.00 92.62 148 LEU A N 1
ATOM 1236 C CA . LEU A 1 148 ? -11.684 -6.822 5.512 1.00 92.62 148 LEU A CA 1
ATOM 1237 C C . LEU A 1 148 ? -10.246 -6.939 4.975 1.00 92.62 148 LEU A C 1
ATOM 1239 O O . LEU A 1 148 ? -9.896 -6.256 4.015 1.00 92.62 148 LEU A O 1
ATOM 1243 N N . LEU A 1 149 ? -9.409 -7.785 5.584 1.00 91.81 149 LEU A N 1
ATOM 1244 C CA . LEU A 1 149 ? -8.019 -7.979 5.156 1.00 91.81 149 LEU A CA 1
ATOM 1245 C C . LEU A 1 149 ? -7.942 -8.800 3.879 1.00 91.81 149 LEU A C 1
ATOM 1247 O O . LEU A 1 149 ? -7.183 -8.447 2.976 1.00 91.81 149 LEU A O 1
ATOM 1251 N N . ASN A 1 150 ? -8.780 -9.831 3.773 1.00 91.50 150 ASN A N 1
ATOM 1252 C CA . ASN A 1 150 ? -8.883 -10.625 2.559 1.00 91.50 150 ASN A CA 1
ATOM 1253 C C . ASN A 1 150 ? -9.244 -9.745 1.351 1.00 91.50 150 ASN A C 1
ATOM 1255 O O . ASN A 1 150 ? -8.611 -9.842 0.305 1.00 91.50 150 ASN A O 1
ATOM 1259 N N . GLY A 1 151 ? -10.171 -8.795 1.517 1.00 91.75 151 GLY A N 1
ATOM 1260 C CA . GLY A 1 151 ? -10.528 -7.836 0.470 1.00 91.75 151 GLY A CA 1
ATOM 1261 C C . GLY A 1 151 ? -9.356 -6.971 -0.016 1.00 91.75 151 GLY A C 1
ATOM 1262 O O . GLY A 1 151 ? -9.273 -6.665 -1.205 1.00 91.75 151 GLY A O 1
ATOM 1263 N N . TYR A 1 152 ? -8.420 -6.591 0.863 1.00 90.06 152 TYR A N 1
ATOM 1264 C CA . TYR A 1 152 ? -7.208 -5.875 0.444 1.00 90.06 152 TYR A CA 1
ATOM 1265 C C . TYR A 1 152 ? -6.217 -6.788 -0.285 1.00 90.06 152 TYR A C 1
ATOM 1267 O O . TYR A 1 152 ? -5.647 -6.370 -1.292 1.00 90.06 152 TYR A O 1
ATOM 1275 N N . PHE A 1 153 ? -6.031 -8.026 0.178 1.00 88.75 153 PHE A N 1
ATOM 1276 C CA . PHE A 1 153 ? -5.144 -8.981 -0.491 1.00 88.75 153 PHE A CA 1
ATOM 1277 C C . PHE A 1 153 ? -5.667 -9.417 -1.861 1.00 88.75 153 PHE A C 1
ATOM 1279 O O . PHE A 1 153 ? -4.874 -9.510 -2.793 1.00 88.75 153 PHE A O 1
ATOM 1286 N N . LEU A 1 154 ? -6.982 -9.567 -2.027 1.00 90.00 154 LEU A N 1
ATOM 1287 C CA . LEU A 1 154 ? -7.594 -9.829 -3.332 1.00 90.00 154 LEU A CA 1
ATOM 1288 C C . LEU A 1 154 ? -7.307 -8.703 -4.333 1.00 90.00 154 LEU A C 1
ATOM 1290 O O . LEU A 1 154 ? -6.932 -8.976 -5.466 1.00 90.00 154 LEU A O 1
ATOM 1294 N N . LYS A 1 155 ? -7.374 -7.436 -3.909 1.00 88.75 155 LYS A N 1
ATOM 1295 C CA . LYS A 1 155 ? -6.998 -6.301 -4.774 1.00 88.75 155 LYS A CA 1
ATOM 1296 C C . LYS A 1 155 ? -5.517 -6.307 -5.145 1.00 88.75 155 LYS A C 1
ATOM 1298 O O . LYS A 1 155 ? -5.157 -5.949 -6.263 1.00 88.75 155 LYS A O 1
ATOM 1303 N N . ILE A 1 156 ? -4.646 -6.702 -4.217 1.00 87.38 156 ILE A N 1
ATOM 1304 C CA . ILE A 1 156 ? -3.219 -6.888 -4.515 1.00 87.38 156 ILE A CA 1
ATOM 1305 C C . ILE A 1 156 ? -3.048 -7.994 -5.567 1.00 87.38 156 ILE A C 1
ATOM 1307 O O . ILE A 1 156 ? -2.250 -7.837 -6.490 1.00 87.38 156 ILE A O 1
ATOM 1311 N N . ASP A 1 157 ? -3.828 -9.070 -5.473 1.00 86.75 157 ASP A N 1
ATOM 1312 C CA . ASP A 1 157 ? -3.794 -10.186 -6.420 1.00 86.75 157 ASP A CA 1
ATOM 1313 C C . ASP A 1 157 ? -4.292 -9.798 -7.806 1.00 86.75 157 ASP A C 1
ATOM 1315 O O . ASP A 1 157 ? -3.656 -10.145 -8.802 1.00 86.75 157 ASP A O 1
ATOM 1319 N N . GLU A 1 158 ? -5.362 -9.009 -7.874 1.00 87.25 158 GLU A N 1
ATOM 1320 C CA . GLU A 1 158 ? -5.843 -8.402 -9.113 1.00 87.25 158 GLU A CA 1
ATOM 1321 C C . GLU A 1 158 ? -4.735 -7.570 -9.772 1.00 87.25 158 GLU A C 1
ATOM 1323 O O . GLU A 1 158 ? -4.430 -7.778 -10.948 1.00 87.25 158 GLU A O 1
ATOM 1328 N N . ILE A 1 159 ? -4.044 -6.714 -9.010 1.00 83.00 159 ILE A N 1
ATOM 1329 C CA . ILE A 1 159 ? -2.916 -5.923 -9.527 1.00 83.00 159 ILE A CA 1
ATOM 1330 C C . ILE A 1 159 ? -1.775 -6.843 -9.995 1.00 83.00 159 ILE A C 1
ATOM 1332 O O . ILE A 1 159 ? -1.205 -6.642 -11.067 1.00 83.00 159 ILE A O 1
ATOM 1336 N N . HIS A 1 160 ? -1.430 -7.886 -9.240 1.00 80.94 160 HIS A N 1
ATOM 1337 C CA . HIS A 1 160 ? -0.336 -8.796 -9.607 1.00 80.94 160 HIS A CA 1
ATOM 1338 C C . HIS A 1 160 ? -0.653 -9.690 -10.812 1.00 80.94 160 HIS A C 1
ATOM 1340 O O . HIS A 1 160 ? 0.279 -10.164 -11.472 1.00 80.94 160 HIS A O 1
ATOM 1346 N N . SER A 1 161 ? -1.938 -9.901 -11.112 1.00 82.44 161 SER A N 1
ATOM 1347 C CA . SER A 1 161 ? -2.400 -10.676 -12.268 1.00 82.44 161 SER A CA 1
ATOM 1348 C C . SER A 1 161 ? -2.158 -9.977 -13.611 1.00 82.44 161 SER A C 1
ATOM 1350 O O . SER A 1 161 ? -2.169 -10.628 -14.657 1.00 82.44 161 SER A O 1
ATOM 1352 N N . ILE A 1 162 ? -1.876 -8.670 -13.597 1.00 81.06 162 ILE A N 1
ATOM 1353 C CA . ILE A 1 162 ? -1.558 -7.904 -14.801 1.00 81.06 162 ILE A CA 1
ATOM 1354 C C . ILE A 1 162 ? -0.218 -8.392 -15.359 1.00 81.06 162 ILE A C 1
ATOM 1356 O O . ILE A 1 162 ? 0.834 -8.226 -14.733 1.00 81.06 162 ILE A O 1
ATOM 1360 N N . LEU A 1 163 ? -0.255 -8.971 -16.563 1.00 76.44 163 LEU A N 1
ATOM 1361 C CA . LEU A 1 163 ? 0.865 -9.669 -17.200 1.00 76.44 163 LEU A CA 1
ATOM 1362 C C . LEU A 1 163 ? 2.160 -8.843 -17.205 1.00 76.44 163 LEU A C 1
ATOM 1364 O O . LEU A 1 163 ? 3.247 -9.355 -16.927 1.00 76.44 163 LEU A O 1
ATOM 1368 N N . GLU A 1 164 ? 2.061 -7.561 -17.528 1.00 74.62 164 GLU A N 1
ATOM 1369 C CA . GLU A 1 164 ? 3.186 -6.637 -17.596 1.00 74.62 164 GLU A CA 1
ATOM 1370 C C . GLU A 1 164 ? 3.779 -6.331 -16.216 1.00 74.62 164 GLU A C 1
ATOM 1372 O O . GLU A 1 164 ? 5.000 -6.195 -16.095 1.00 74.62 164 GLU A O 1
ATOM 1377 N N . LEU A 1 165 ? 2.954 -6.301 -15.166 1.00 73.25 165 LEU A N 1
ATOM 1378 C CA . LEU A 1 165 ? 3.420 -6.159 -13.786 1.00 73.25 165 LEU A CA 1
ATOM 1379 C C . LEU A 1 165 ? 4.100 -7.438 -13.322 1.00 73.25 165 LEU A C 1
ATOM 1381 O O . LEU A 1 165 ? 5.196 -7.384 -12.762 1.00 73.25 165 LEU A O 1
ATOM 1385 N N . THR A 1 166 ? 3.541 -8.599 -13.663 1.00 78.81 166 THR A N 1
ATOM 1386 C CA . THR A 1 166 ? 4.196 -9.886 -13.419 1.00 78.81 166 THR A CA 1
ATOM 1387 C C . THR A 1 166 ? 5.569 -9.957 -14.105 1.00 78.81 166 THR A C 1
ATOM 1389 O O . THR A 1 166 ? 6.526 -10.485 -13.534 1.00 78.81 166 THR A O 1
ATOM 1392 N N . GLN A 1 167 ? 5.711 -9.406 -15.317 1.00 80.94 167 GLN A N 1
ATOM 1393 C CA . GLN A 1 167 ? 7.002 -9.314 -16.014 1.00 80.94 167 GLN A CA 1
ATOM 1394 C C . GLN A 1 167 ? 7.985 -8.390 -15.279 1.00 80.94 167 GLN A C 1
ATOM 1396 O O . GLN A 1 167 ? 9.144 -8.766 -15.093 1.00 80.94 167 GLN A O 1
ATOM 1401 N N . ALA A 1 168 ? 7.529 -7.231 -14.799 1.00 77.31 168 ALA A N 1
ATOM 1402 C CA . ALA A 1 168 ? 8.352 -6.311 -14.012 1.00 77.31 168 ALA A CA 1
ATOM 1403 C C . ALA A 1 168 ? 8.830 -6.932 -12.683 1.00 77.31 168 ALA A C 1
ATOM 1405 O O . ALA A 1 168 ? 9.979 -6.742 -12.264 1.00 77.31 168 ALA A O 1
ATOM 1406 N N . LEU A 1 169 ? 7.978 -7.735 -12.040 1.00 79.25 169 LEU A N 1
ATOM 1407 C CA . LEU A 1 169 ? 8.297 -8.456 -10.806 1.00 79.25 169 LEU A CA 1
ATOM 1408 C C . LEU A 1 169 ? 9.384 -9.526 -11.009 1.00 79.25 169 LEU A C 1
ATOM 1410 O O . LEU A 1 169 ? 10.213 -9.727 -10.121 1.00 79.25 169 LEU A O 1
ATOM 1414 N N . LYS A 1 170 ? 9.451 -10.162 -12.187 1.00 84.69 170 LYS A N 1
ATOM 1415 C CA . LYS A 1 170 ? 10.451 -11.200 -12.514 1.00 84.69 170 LYS A CA 1
ATOM 1416 C C . LYS A 1 170 ? 11.874 -10.667 -12.715 1.00 84.69 170 LYS A C 1
ATOM 1418 O O . LYS A 1 170 ? 12.825 -11.450 -12.727 1.00 84.69 170 LYS A O 1
ATOM 1423 N N . VAL A 1 171 ? 12.060 -9.355 -12.865 1.00 83.00 171 VAL A N 1
ATOM 1424 C CA . VAL A 1 171 ? 13.395 -8.769 -13.052 1.00 83.00 171 VAL A CA 1
ATOM 1425 C C . VAL A 1 171 ? 14.255 -9.024 -11.809 1.00 83.00 171 VAL A C 1
ATOM 1427 O O . VAL A 1 171 ? 13.922 -8.563 -10.724 1.00 83.00 171 VAL A O 1
ATOM 1430 N N . LYS A 1 172 ? 15.420 -9.667 -11.947 1.00 79.12 172 LYS A N 1
ATOM 1431 C CA . LYS A 1 172 ? 16.312 -9.937 -10.800 1.00 79.12 172 LYS A CA 1
ATOM 1432 C C . LYS A 1 172 ? 16.890 -8.674 -10.153 1.00 79.12 172 LYS A C 1
ATOM 1434 O O . LYS A 1 172 ? 16.988 -8.604 -8.935 1.00 79.12 172 LYS A O 1
ATOM 1439 N N . SER A 1 173 ? 17.254 -7.668 -10.951 1.00 84.25 173 SER A N 1
ATOM 1440 C CA . SER A 1 173 ? 17.804 -6.407 -10.445 1.00 84.25 173 SER A CA 1
ATOM 1441 C C . SER A 1 173 ? 17.144 -5.197 -11.093 1.00 84.25 173 SER A C 1
ATOM 1443 O O . SER A 1 173 ? 17.279 -4.982 -12.295 1.00 84.25 173 SER A O 1
ATOM 1445 N N . ILE A 1 174 ? 16.495 -4.366 -10.272 1.00 84.06 174 ILE A N 1
ATOM 1446 C CA . ILE A 1 174 ? 15.846 -3.117 -10.702 1.00 84.06 174 ILE A CA 1
ATOM 1447 C C . ILE A 1 174 ? 16.875 -2.124 -11.273 1.00 84.06 174 ILE A C 1
ATOM 1449 O O . ILE A 1 174 ? 16.566 -1.349 -12.175 1.00 84.06 174 ILE A O 1
ATOM 1453 N N . THR A 1 175 ? 18.124 -2.166 -10.794 1.00 80.69 175 THR A N 1
ATOM 1454 C CA . THR A 1 175 ? 19.195 -1.275 -11.271 1.00 80.69 175 THR A CA 1
ATOM 1455 C C . THR A 1 175 ? 19.703 -1.640 -12.664 1.00 80.69 175 THR A C 1
ATOM 1457 O O . THR A 1 175 ? 20.297 -0.789 -13.320 1.00 80.69 175 THR A O 1
ATOM 1460 N N . LYS A 1 176 ? 19.449 -2.873 -13.125 1.00 82.50 176 LYS A N 1
ATOM 1461 C CA . LYS A 1 176 ? 19.888 -3.382 -14.432 1.00 82.50 176 LYS A CA 1
ATOM 1462 C C . LYS A 1 176 ? 18.809 -3.306 -15.519 1.00 82.50 176 LYS A C 1
ATOM 1464 O O . LYS A 1 176 ? 19.088 -3.694 -16.647 1.00 82.50 176 LYS A O 1
ATOM 1469 N N . ILE A 1 177 ? 17.603 -2.828 -15.198 1.00 83.94 177 ILE A N 1
ATOM 1470 C CA . ILE A 1 177 ? 16.519 -2.684 -16.181 1.00 83.94 177 ILE A CA 1
ATOM 1471 C C . ILE A 1 177 ? 16.907 -1.613 -17.205 1.00 83.94 177 ILE A C 1
ATOM 1473 O O . ILE A 1 177 ? 17.295 -0.500 -16.834 1.00 83.94 177 ILE A O 1
ATOM 1477 N N . GLY A 1 178 ? 16.785 -1.944 -18.491 1.00 81.50 178 GLY A N 1
ATOM 1478 C CA . GLY A 1 178 ? 17.049 -1.004 -19.576 1.00 81.50 178 GLY A CA 1
ATOM 1479 C C . GLY A 1 178 ? 16.004 0.115 -19.635 1.00 81.50 178 GLY A C 1
ATOM 1480 O O . GLY A 1 178 ? 14.838 -0.074 -19.299 1.00 81.50 178 GLY A O 1
ATOM 1481 N N . ASN A 1 179 ? 16.387 1.296 -20.129 1.00 81.00 179 ASN A N 1
ATOM 1482 C CA . ASN A 1 179 ? 15.463 2.439 -20.213 1.00 81.00 179 ASN A CA 1
ATOM 1483 C C . ASN A 1 179 ? 14.215 2.148 -21.064 1.00 81.00 179 ASN A C 1
ATOM 1485 O O . ASN A 1 179 ? 13.142 2.650 -20.757 1.00 81.00 179 ASN A O 1
ATOM 1489 N N . VAL A 1 180 ? 14.351 1.332 -22.115 1.00 78.12 180 VAL A N 1
ATOM 1490 C CA . VAL A 1 180 ? 13.232 0.933 -22.985 1.00 78.12 180 VAL A CA 1
ATOM 1491 C C . VAL A 1 180 ? 12.221 0.064 -22.230 1.00 78.12 180 VAL A C 1
ATOM 1493 O O . VAL A 1 180 ? 11.017 0.238 -22.395 1.00 78.12 180 VAL A O 1
ATOM 1496 N N . GLU A 1 181 ? 12.693 -0.837 -21.367 1.00 79.94 181 GLU A N 1
ATOM 1497 C CA . GLU A 1 181 ? 11.820 -1.658 -20.519 1.00 79.94 181 GLU A CA 1
ATOM 1498 C C . GLU A 1 181 ? 11.116 -0.806 -19.463 1.00 79.94 181 GLU A C 1
ATOM 1500 O O . GLU A 1 181 ? 9.914 -0.961 -19.268 1.00 79.94 181 GLU A O 1
ATOM 1505 N N . LEU A 1 182 ? 11.820 0.152 -18.847 1.00 83.00 182 LEU A N 1
ATOM 1506 C CA . LEU A 1 182 ? 11.200 1.107 -17.922 1.00 83.00 182 LEU A CA 1
ATOM 1507 C C . LEU A 1 182 ? 10.102 1.924 -18.621 1.00 83.00 182 LEU A C 1
ATOM 1509 O O . LEU A 1 182 ? 9.000 2.002 -18.092 1.00 83.00 182 LEU A O 1
ATOM 1513 N N . LEU A 1 183 ? 10.358 2.438 -19.836 1.00 79.56 183 LEU A N 1
ATOM 1514 C CA . LEU A 1 183 ? 9.369 3.106 -20.711 1.00 79.56 183 LEU A CA 1
ATOM 1515 C C . LEU A 1 183 ? 8.140 2.250 -20.994 1.00 79.56 183 LEU A C 1
ATOM 1517 O O . LEU A 1 183 ? 7.021 2.756 -21.015 1.00 79.56 183 LEU A O 1
ATOM 1521 N N . ARG A 1 184 ? 8.331 0.948 -21.196 1.00 79.19 184 ARG A N 1
ATOM 1522 C CA . ARG A 1 184 ? 7.212 0.029 -21.376 1.00 79.19 184 ARG A CA 1
ATOM 1523 C C . ARG A 1 184 ? 6.408 -0.141 -20.085 1.00 79.19 184 ARG A C 1
ATOM 1525 O O . ARG A 1 184 ? 5.186 -0.097 -20.167 1.00 79.19 184 ARG A O 1
ATOM 1532 N N . PHE A 1 185 ? 7.062 -0.343 -18.941 1.00 82.81 185 PHE A N 1
ATOM 1533 C CA . PHE A 1 185 ? 6.369 -0.546 -17.666 1.00 82.81 185 PHE A CA 1
ATOM 1534 C C . PHE A 1 185 ? 5.581 0.688 -17.229 1.00 82.81 185 PHE A C 1
ATOM 1536 O O . PHE A 1 185 ? 4.409 0.556 -16.899 1.00 82.81 185 PHE A O 1
ATOM 1543 N N . ASP A 1 186 ? 6.173 1.879 -17.283 1.00 82.00 186 ASP A N 1
ATO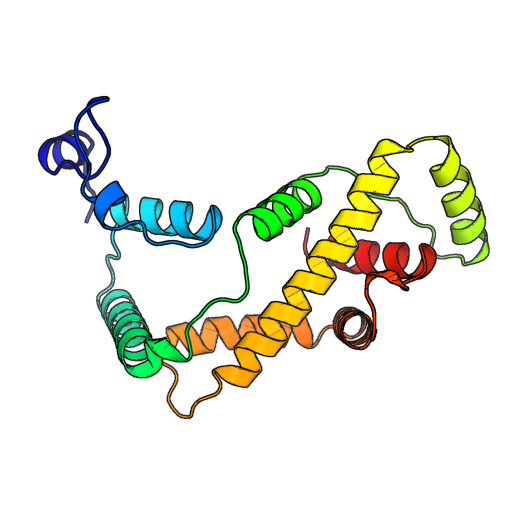M 1544 C CA . ASP A 1 186 ? 5.463 3.122 -16.955 1.00 82.00 186 ASP A CA 1
ATOM 1545 C C . ASP A 1 186 ? 4.215 3.328 -17.801 1.00 82.00 186 ASP A C 1
ATOM 1547 O O . ASP A 1 186 ? 3.168 3.649 -17.249 1.00 82.00 186 ASP A O 1
ATOM 1551 N N . LYS A 1 187 ? 4.313 3.111 -19.119 1.00 78.62 187 LYS A N 1
ATOM 1552 C CA . LYS A 1 187 ? 3.167 3.294 -20.005 1.00 78.62 187 LYS A CA 1
ATOM 1553 C C . LYS A 1 187 ? 1.988 2.445 -19.546 1.00 78.62 187 LYS A C 1
ATOM 1555 O O . LYS A 1 187 ? 0.879 2.941 -19.445 1.00 78.62 187 LYS A O 1
ATOM 1560 N N . VAL A 1 188 ? 2.244 1.180 -19.217 1.00 77.75 188 VAL A N 1
ATOM 1561 C CA . VAL A 1 188 ? 1.216 0.275 -18.688 1.00 77.75 188 VAL A CA 1
ATOM 1562 C C . VAL A 1 188 ? 0.645 0.812 -17.376 1.00 77.75 188 VAL A C 1
ATOM 1564 O O . VAL A 1 188 ? -0.574 0.840 -17.213 1.00 77.75 188 VAL A O 1
ATOM 1567 N N . PHE A 1 189 ? 1.506 1.242 -16.446 1.00 77.12 189 PHE A N 1
ATOM 1568 C CA . PHE A 1 189 ? 1.065 1.794 -15.165 1.00 77.12 189 PHE A CA 1
ATOM 1569 C C . PHE A 1 189 ? 0.139 2.994 -15.351 1.00 77.12 189 PHE A C 1
ATOM 1571 O O . PHE A 1 189 ? -0.948 3.011 -14.779 1.00 77.12 189 PHE A O 1
ATOM 1578 N N . ARG A 1 190 ? 0.549 3.965 -16.170 1.00 76.25 190 ARG A N 1
ATOM 1579 C CA . ARG A 1 190 ? -0.200 5.202 -16.398 1.00 76.25 190 ARG A CA 1
ATOM 1580 C C . ARG A 1 190 ? -1.464 4.987 -17.222 1.00 76.25 190 ARG A C 1
ATOM 1582 O O . ARG A 1 190 ? -2.478 5.564 -16.872 1.00 76.25 190 ARG A O 1
ATOM 1589 N N . ASP A 1 191 ? -1.430 4.134 -18.245 1.00 74.69 191 ASP A N 1
ATOM 1590 C CA . ASP A 1 191 ? -2.601 3.866 -19.094 1.00 74.69 191 ASP A CA 1
ATOM 1591 C C . ASP A 1 191 ? -3.691 3.066 -18.353 1.00 74.69 191 ASP A C 1
ATOM 1593 O O . ASP A 1 191 ? -4.856 3.114 -18.742 1.00 74.69 191 ASP A O 1
ATOM 1597 N N . THR A 1 192 ? -3.326 2.306 -17.310 1.00 67.44 192 THR A N 1
ATOM 1598 C CA . THR A 1 192 ? -4.253 1.379 -16.631 1.00 67.44 192 THR A CA 1
ATOM 1599 C C . THR A 1 192 ? -4.678 1.853 -15.230 1.00 67.44 192 THR A C 1
ATOM 1601 O O . THR A 1 192 ? -5.736 1.445 -14.761 1.00 67.44 192 THR A O 1
ATOM 1604 N N . HIS A 1 193 ? -3.879 2.683 -14.540 1.00 65.75 193 HIS A N 1
ATOM 1605 C CA . HIS A 1 193 ? -4.089 3.008 -13.112 1.00 65.75 193 HIS A CA 1
ATOM 1606 C C . HIS A 1 193 ? -3.944 4.497 -12.744 1.00 65.75 193 HIS A C 1
ATOM 1608 O O . HIS A 1 193 ? -4.024 4.811 -11.555 1.00 65.75 193 HIS A O 1
ATOM 1614 N N . LYS A 1 194 ? -3.711 5.400 -13.706 1.00 59.62 194 LYS A N 1
ATOM 1615 C CA . LYS A 1 194 ? -3.848 6.853 -13.505 1.00 59.62 194 LYS A CA 1
ATOM 1616 C C . LYS A 1 194 ? -5.116 7.328 -14.210 1.00 59.62 194 LYS A C 1
ATOM 1618 O O . LYS A 1 194 ? -5.813 8.179 -13.618 1.00 59.62 194 LYS A O 1
#

Secondary structure (DSSP, 8-state):
----HHHHHHTT-S--STTPPPHHHHH---SSHHHHHHHHHHHHS----HHHHHHHHHHHHHHHHTTTT------HHHHHHHHHHHT--------SSHHHHHHHHHHHHHH-HHHHHHHHHHHHHHHHHHHHHHHHHHHH--TT--HHHHHHHHHHHHHHTSHHHHHHHT-S-GGG--HHHHHHHHHHHHHHH-

Mean predicted aligned error: 9.21 Å